Protein AF-W5YPF0-F1 (afdb_monomer_lite)

Organism: NCBI:txid1420917

pLDDT: mean 70.73, std 22.1, range [25.55, 98.25]

Secondary structure (DSSP, 8-state):
---SHHHHGGG----EEEEE-TT--EEEEEBPPPTT-----HHHHHHH---HHHHHHHPBPHHHHHHHHHHH--EEEEES-HHHHHHHHHHHHHHTTS--SEEEEEGGGGS-HHHHHTHHHHHHHHHHHH-PPSS-HHHHHHHHHHHHHHHTS-----EEEEPTTS-EEEE----PPP-TTS-B---EESS------

Radius of gyration: 20.35 Å; chains: 1; bounding box: 48×32×66 Å

InterPro domains:
  IPR012337 Ribonuclease H-like superfamily [SSF53098] (10-145)
  IPR036397 Ribonuclease H superfamily [G3DSA:3.30.420.10] (9-150)

Foldseek 3Di:
DPDDVVVVLVQAAWQKKWWQWLVRDIDMFGAADFPVRDRYDPQQCVLQVQDNVNSNVRGDYLLVVQVVQQVRAAEEEEAAPQVSLVVNVVVSCVSNVHDRRYHYDYCVVLDDPVCVVCVLVQLVVLCVVVVDDPPGNRVSLSSVCVSLVVLPPPPQDFDWDADPVRDTDTDGDPDPRRCSPHHHIHIDTDGDDDPDD

Sequence (197 aa):
MTSSLQLDLIASYPIEVGICLPDGTLHSWLIQPHVLWQDWSESAEQVHGITRETLETEGTPVSEVAAHLNQLLSGQVFCDAWTFDSFWLHRLFRAANTRADFQLESISMLLDANQVRHWSASRQQVIKRLGLPVHRAANDALILTEPGKRSNCSLRTTNRFTDAAGRSEVSILEHSAPAWNSALGTIYLGDEDFESP

Structure (mmCIF, N/CA/C/O backbone):
data_AF-W5YPF0-F1
#
_entry.id   AF-W5YPF0-F1
#
loop_
_atom_site.group_PDB
_atom_site.id
_atom_site.type_symbol
_atom_site.label_atom_id
_atom_site.label_alt_id
_atom_site.label_comp_id
_atom_site.label_asym_id
_atom_site.label_entity_id
_atom_site.label_seq_id
_atom_site.pdbx_PDB_ins_code
_atom_site.Cartn_x
_atom_site.Cartn_y
_atom_site.Cartn_z
_atom_site.occupancy
_atom_site.B_iso_or_equiv
_atom_site.auth_seq_id
_atom_site.auth_comp_id
_atom_site.auth_asym_id
_atom_site.auth_atom_id
_atom_site.pdbx_PDB_model_num
ATOM 1 N N . MET A 1 1 ? 25.574 7.260 17.331 1.00 42.19 1 MET A N 1
ATOM 2 C CA . MET A 1 1 ? 24.323 8.028 17.168 1.00 42.19 1 MET A CA 1
ATOM 3 C C . MET A 1 1 ? 23.389 7.206 16.296 1.00 42.19 1 MET A C 1
ATOM 5 O O . MET A 1 1 ? 23.318 7.411 15.099 1.00 42.19 1 MET A O 1
ATOM 9 N N . THR A 1 2 ? 22.763 6.199 16.892 1.00 43.50 2 THR A N 1
ATOM 10 C CA . THR A 1 2 ? 21.877 5.224 16.237 1.00 43.50 2 THR A CA 1
ATOM 11 C C . THR A 1 2 ? 20.653 5.126 17.137 1.00 43.50 2 THR A C 1
ATOM 13 O O . THR A 1 2 ? 20.668 4.282 18.026 1.00 43.50 2 THR A O 1
ATOM 16 N N . SER A 1 3 ? 19.716 6.088 17.105 1.00 48.84 3 SER A N 1
ATOM 17 C CA . SER A 1 3 ? 18.724 6.133 18.201 1.00 48.84 3 SER A CA 1
ATOM 18 C C . SER A 1 3 ? 17.460 7.004 18.049 1.00 48.84 3 SER A C 1
ATOM 20 O O . SER A 1 3 ? 16.934 7.428 19.072 1.00 48.84 3 SER A O 1
ATOM 22 N N . SER A 1 4 ? 16.927 7.284 16.858 1.00 47.81 4 SER A N 1
ATOM 23 C CA . SER A 1 4 ? 15.561 7.861 16.782 1.00 47.81 4 SER A CA 1
ATOM 24 C C . SER A 1 4 ? 14.771 7.271 15.616 1.00 47.81 4 SER A C 1
ATOM 26 O O . SER A 1 4 ? 13.856 6.500 15.862 1.00 47.81 4 SER A O 1
ATOM 28 N N . LEU A 1 5 ? 15.263 7.426 14.386 1.00 44.69 5 LEU A N 1
ATOM 29 C CA . LEU A 1 5 ? 14.603 6.928 13.164 1.00 44.69 5 LEU A CA 1
ATOM 30 C C . LEU A 1 5 ? 14.242 5.426 13.189 1.00 44.69 5 LEU A C 1
ATOM 32 O O . LEU A 1 5 ? 13.231 4.994 12.655 1.00 44.69 5 LEU A O 1
ATOM 36 N N . GLN A 1 6 ? 15.063 4.596 13.837 1.00 42.53 6 GLN A N 1
ATOM 37 C CA . GLN A 1 6 ? 14.837 3.146 13.902 1.00 42.53 6 GLN A CA 1
ATOM 38 C C . GLN A 1 6 ? 13.847 2.730 15.007 1.00 42.53 6 GLN A C 1
ATOM 40 O O . GLN A 1 6 ? 13.329 1.615 14.967 1.00 42.53 6 GLN A O 1
ATOM 45 N N . LEU A 1 7 ? 13.610 3.596 16.002 1.00 43.22 7 LEU A N 1
ATOM 46 C CA . LEU A 1 7 ? 12.588 3.382 17.030 1.00 43.22 7 LEU A CA 1
ATOM 47 C C . LEU A 1 7 ? 11.200 3.780 16.512 1.00 43.22 7 LEU A C 1
ATOM 49 O O . LEU A 1 7 ? 10.237 3.072 16.801 1.00 43.22 7 LEU A O 1
ATOM 53 N N . ASP A 1 8 ? 11.120 4.841 15.706 1.00 50.75 8 ASP A N 1
ATOM 54 C CA . ASP A 1 8 ? 9.854 5.371 15.184 1.00 50.75 8 ASP A CA 1
ATOM 55 C C . ASP A 1 8 ? 9.183 4.394 14.197 1.00 50.75 8 ASP A C 1
ATOM 57 O O . ASP A 1 8 ? 7.976 4.171 14.265 1.00 50.75 8 ASP A O 1
ATOM 61 N N . LEU A 1 9 ? 9.967 3.651 13.399 1.00 51.03 9 LEU A N 1
ATOM 62 C CA . LEU A 1 9 ? 9.443 2.608 12.499 1.00 51.03 9 LEU A CA 1
ATOM 63 C C . LEU A 1 9 ? 8.661 1.495 13.233 1.00 51.03 9 LEU A C 1
ATOM 65 O O . LEU A 1 9 ? 7.766 0.857 12.677 1.00 51.03 9 LEU A O 1
ATOM 69 N N . ILE A 1 10 ? 9.004 1.219 14.496 1.00 52.06 10 ILE A N 1
ATOM 70 C CA . ILE A 1 10 ? 8.359 0.169 15.300 1.00 52.06 10 ILE A CA 1
ATOM 71 C C . ILE A 1 10 ? 7.041 0.686 15.907 1.00 52.06 10 ILE A C 1
ATOM 73 O O . ILE A 1 10 ? 6.129 -0.113 16.152 1.00 52.06 10 ILE A O 1
ATOM 77 N N . ALA A 1 11 ? 6.906 2.003 16.053 1.00 60.31 11 ALA A N 1
ATOM 78 C CA . ALA A 1 11 ? 5.809 2.701 16.710 1.00 60.31 11 ALA A CA 1
ATOM 79 C C . ALA A 1 11 ? 4.940 3.510 15.723 1.00 60.31 11 ALA A C 1
ATOM 81 O O . ALA A 1 11 ? 4.514 4.607 16.045 1.00 60.31 11 ALA A O 1
ATOM 82 N N . SER A 1 12 ? 4.663 2.992 14.520 1.00 74.25 12 SER A N 1
ATOM 83 C CA . SER A 1 12 ? 3.610 3.553 13.651 1.00 74.25 12 SER A CA 1
ATOM 84 C C . SER A 1 12 ? 2.821 2.470 12.904 1.00 74.25 12 SER A C 1
ATOM 86 O O . SER A 1 12 ? 3.015 1.281 13.150 1.00 74.25 12 SER A O 1
ATOM 88 N N . TYR A 1 13 ? 1.871 2.808 12.039 1.00 82.94 13 TYR A N 1
ATOM 89 C CA . TYR A 1 13 ? 0.996 1.862 11.350 1.00 82.94 13 TYR A CA 1
ATOM 90 C C . TYR A 1 13 ? 0.665 2.307 9.922 1.00 82.94 13 TYR A C 1
ATOM 92 O O . TYR A 1 13 ? 0.755 3.488 9.605 1.00 82.94 13 TYR A O 1
ATOM 100 N N . PRO A 1 14 ? 0.293 1.367 9.030 1.00 87.38 14 PRO A N 1
ATOM 101 C CA . PRO A 1 14 ? -0.046 1.729 7.662 1.00 87.38 14 PRO A CA 1
ATOM 102 C C . PRO A 1 14 ? -1.339 2.550 7.607 1.00 87.38 14 PRO A C 1
ATOM 104 O O . PRO A 1 14 ? -2.344 2.157 8.200 1.00 87.38 14 PRO A O 1
ATOM 107 N N . ILE A 1 15 ? -1.305 3.655 6.858 1.00 86.94 15 ILE A N 1
ATOM 108 C CA . ILE A 1 15 ? -2.417 4.614 6.731 1.00 86.94 15 ILE A CA 1
ATOM 109 C C . ILE A 1 15 ? -3.119 4.572 5.367 1.00 86.94 15 ILE A C 1
ATOM 111 O O . ILE A 1 15 ? -4.286 4.934 5.253 1.00 86.94 15 ILE A O 1
ATOM 115 N N . GLU A 1 16 ? -2.435 4.103 4.327 1.00 88.69 16 GLU A N 1
ATOM 116 C CA . GLU A 1 16 ? -2.976 3.921 2.980 1.00 88.69 16 GLU A CA 1
ATOM 117 C C . GLU A 1 16 ? -2.353 2.658 2.376 1.00 88.69 16 GLU A C 1
ATOM 119 O O . GLU A 1 16 ? -1.207 2.324 2.680 1.00 88.69 16 GLU A O 1
ATOM 124 N N . VAL A 1 17 ? -3.106 1.959 1.527 1.00 88.81 17 VAL A N 1
ATOM 125 C CA . VAL A 1 17 ? -2.577 0.959 0.600 1.00 88.81 17 VAL A CA 1
ATOM 126 C C . VAL A 1 17 ? -3.139 1.184 -0.787 1.00 88.81 17 VAL A C 1
ATOM 128 O O . VAL A 1 17 ? -4.349 1.273 -0.969 1.00 88.81 17 VAL A O 1
ATOM 131 N N . GLY A 1 18 ? -2.249 1.247 -1.768 1.00 87.44 18 GLY A N 1
ATOM 132 C CA . GLY A 1 18 ? -2.574 1.283 -3.186 1.00 87.44 18 GLY A CA 1
ATOM 133 C C . GLY A 1 18 ? -2.131 -0.007 -3.848 1.00 87.44 18 GLY A C 1
ATOM 134 O O . GLY A 1 18 ? -1.224 -0.653 -3.342 1.00 87.44 18 GLY A O 1
ATOM 135 N N . ILE A 1 19 ? -2.772 -0.382 -4.953 1.00 84.44 19 ILE A N 1
ATOM 136 C CA . ILE A 1 19 ? -2.308 -1.417 -5.883 1.00 84.44 19 ILE A CA 1
ATOM 137 C C . ILE A 1 19 ? -2.604 -0.993 -7.320 1.00 84.44 19 ILE A C 1
ATOM 139 O O . ILE A 1 19 ? -3.573 -0.283 -7.590 1.00 84.44 19 ILE A O 1
ATOM 143 N N . CYS A 1 20 ? -1.782 -1.467 -8.251 1.00 83.06 20 CYS A N 1
ATOM 144 C CA . CYS A 1 20 ? -1.983 -1.308 -9.688 1.00 83.06 20 CYS A CA 1
ATOM 145 C C . CYS A 1 20 ? -1.942 -2.683 -10.339 1.00 83.06 20 CYS A C 1
ATOM 147 O O . CYS A 1 20 ? -0.868 -3.273 -10.370 1.00 83.06 20 CYS A O 1
ATOM 149 N N . LEU A 1 21 ? -3.086 -3.172 -10.823 1.00 83.62 21 LEU A N 1
ATOM 150 C CA . LEU A 1 21 ? -3.236 -4.480 -11.461 1.00 83.62 21 LEU A CA 1
ATOM 151 C C . LEU A 1 21 ? -2.590 -4.516 -12.864 1.00 83.62 21 LEU A C 1
ATOM 153 O O . LEU A 1 21 ? -2.322 -3.464 -13.453 1.00 83.62 21 LEU A O 1
ATOM 157 N N . PRO A 1 22 ? -2.354 -5.708 -13.454 1.00 73.88 22 PRO A N 1
ATOM 158 C CA . PRO A 1 22 ? -1.709 -5.830 -14.769 1.00 73.88 22 PRO A CA 1
ATOM 159 C C . PRO A 1 22 ? -2.439 -5.126 -15.925 1.00 73.88 22 PRO A C 1
ATOM 161 O O . PRO A 1 22 ? -1.799 -4.694 -16.883 1.00 73.88 22 PRO A O 1
ATOM 164 N N . ASP A 1 23 ? -3.762 -4.988 -15.842 1.00 76.19 23 ASP A N 1
ATOM 165 C CA . ASP A 1 23 ? -4.584 -4.243 -16.806 1.00 76.19 23 ASP A CA 1
ATOM 166 C C . ASP A 1 23 ? -4.507 -2.714 -16.619 1.00 76.19 23 ASP A C 1
ATOM 168 O O . ASP A 1 23 ? -5.049 -1.954 -17.423 1.00 76.19 23 ASP A O 1
ATOM 172 N N . GLY A 1 24 ? -3.777 -2.253 -15.599 1.00 74.81 24 GLY A N 1
ATOM 173 C CA . GLY A 1 24 ? -3.631 -0.851 -15.230 1.00 74.81 24 GLY A CA 1
ATOM 174 C C . GLY A 1 24 ? -4.731 -0.337 -14.306 1.00 74.81 24 GLY A C 1
ATOM 175 O O . GLY A 1 24 ? -4.741 0.860 -14.013 1.00 74.81 24 GLY A O 1
ATOM 176 N N . THR A 1 25 ? -5.648 -1.193 -13.846 1.00 80.81 25 THR A N 1
ATOM 177 C CA . THR A 1 25 ? -6.649 -0.802 -12.857 1.00 80.81 25 THR A CA 1
ATOM 178 C C . THR A 1 25 ? -5.979 -0.481 -11.526 1.00 80.81 25 THR A C 1
ATOM 180 O O . THR A 1 25 ? -5.214 -1.276 -10.979 1.00 80.81 25 THR A O 1
ATOM 183 N N . LEU A 1 26 ? -6.286 0.705 -10.999 1.00 83.44 26 LEU A N 1
ATOM 184 C CA . LEU A 1 26 ? -5.806 1.175 -9.707 1.00 83.44 26 LEU A CA 1
ATOM 185 C C . LEU A 1 26 ? -6.868 0.956 -8.637 1.00 83.44 26 LEU A C 1
ATOM 187 O O . LEU A 1 26 ? -8.034 1.303 -8.832 1.00 83.44 26 LEU A O 1
ATOM 191 N N . HIS A 1 27 ? -6.435 0.459 -7.485 1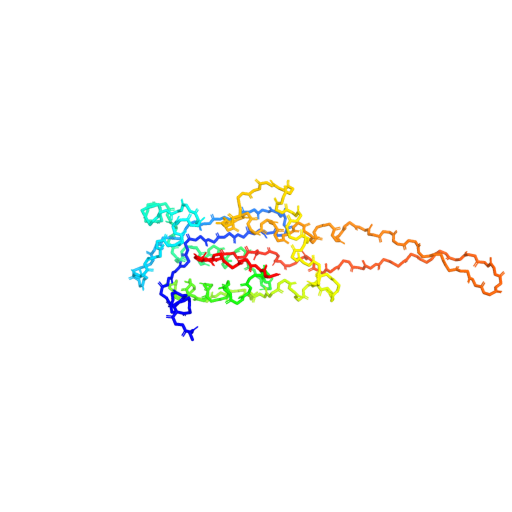.00 85.94 27 HIS A N 1
ATOM 192 C CA . HIS A 1 27 ? -7.217 0.482 -6.257 1.00 85.94 27 HIS A CA 1
ATOM 193 C C . HIS A 1 27 ? -6.415 1.191 -5.166 1.00 85.94 27 HIS A C 1
ATOM 195 O O . HIS A 1 27 ? -5.192 1.079 -5.131 1.00 85.94 27 HIS A O 1
ATOM 201 N N . SER A 1 28 ? -7.102 1.922 -4.291 1.00 87.94 28 SER A N 1
ATOM 202 C CA . SER A 1 28 ? -6.505 2.539 -3.107 1.00 87.94 28 SER A CA 1
ATOM 203 C C . SER A 1 28 ? -7.496 2.522 -1.961 1.00 87.94 28 SER A C 1
ATOM 205 O O . SER A 1 28 ? -8.687 2.755 -2.180 1.00 87.94 28 SER A O 1
ATOM 207 N N . TRP A 1 29 ? -6.995 2.298 -0.755 1.00 91.94 29 TRP A N 1
ATOM 208 C CA . TRP A 1 29 ? -7.771 2.352 0.473 1.00 91.94 29 TRP A CA 1
ATOM 209 C C . TRP A 1 29 ? -7.000 3.131 1.527 1.00 91.94 29 TRP A C 1
ATOM 211 O O . TRP A 1 29 ? -5.859 2.791 1.839 1.00 91.94 29 TRP A O 1
ATOM 221 N N . LEU A 1 30 ? -7.651 4.135 2.112 1.00 92.12 30 LEU A N 1
ATOM 222 C CA . LEU A 1 30 ? -7.253 4.638 3.421 1.00 92.12 30 LEU A CA 1
ATOM 223 C C . LEU A 1 30 ? -7.551 3.558 4.459 1.00 92.12 30 LEU A C 1
ATOM 225 O O . LEU A 1 30 ? -8.569 2.871 4.365 1.00 92.12 30 LEU A O 1
ATOM 229 N N . ILE A 1 31 ? -6.672 3.399 5.438 1.00 91.19 31 ILE A N 1
ATOM 230 C CA . ILE A 1 31 ? -6.772 2.340 6.438 1.00 91.19 31 ILE A CA 1
ATOM 231 C C . ILE A 1 31 ? -7.221 2.963 7.751 1.00 91.19 31 ILE A C 1
ATOM 233 O O . ILE A 1 31 ? -6.536 3.812 8.319 1.00 91.19 31 ILE A O 1
ATOM 237 N N . GLN A 1 32 ? -8.367 2.509 8.253 1.00 94.75 32 GLN A N 1
ATOM 238 C CA . GLN A 1 32 ? -8.847 2.931 9.561 1.00 94.75 32 GLN A CA 1
ATOM 239 C C . GLN A 1 32 ? -7.875 2.452 10.655 1.00 94.75 32 GLN A C 1
ATOM 241 O O . GLN A 1 32 ? -7.510 1.267 10.651 1.00 94.75 32 GLN A O 1
ATOM 246 N N . PRO A 1 33 ? -7.481 3.304 11.624 1.00 91.50 33 PRO A N 1
ATOM 247 C CA . PRO A 1 33 ? -6.581 2.891 12.689 1.00 91.50 33 PRO A CA 1
ATOM 248 C C . PRO A 1 33 ? -7.191 1.744 13.498 1.00 91.50 33 PRO A C 1
ATOM 250 O O . PRO A 1 33 ? -8.300 1.841 14.028 1.00 91.50 33 PRO A O 1
ATOM 253 N N . HIS A 1 34 ? -6.473 0.627 13.592 1.00 93.06 34 HIS A N 1
ATOM 254 C CA . HIS A 1 34 ? -6.919 -0.515 14.378 1.00 93.06 34 HIS A CA 1
ATOM 255 C C . HIS A 1 34 ? -6.791 -0.229 15.880 1.00 93.06 34 HIS A C 1
ATOM 257 O O . HIS A 1 34 ? -5.856 0.432 16.315 1.00 93.06 34 HIS A O 1
ATOM 263 N N . VAL A 1 35 ? -7.644 -0.834 16.714 1.00 90.06 35 VAL A N 1
ATOM 264 C CA . VAL A 1 35 ? -7.614 -0.667 18.187 1.00 90.06 35 VAL A CA 1
ATOM 265 C C . VAL A 1 35 ? -6.271 -1.046 18.840 1.00 90.06 35 VAL A C 1
ATOM 267 O O . VAL A 1 35 ? -5.953 -0.613 19.944 1.00 90.06 35 VAL A O 1
ATOM 270 N N . LEU A 1 36 ? -5.468 -1.866 18.157 1.00 86.75 36 LEU A N 1
ATOM 271 C CA . LEU A 1 36 ? -4.133 -2.275 18.611 1.00 86.75 36 LEU A CA 1
ATOM 272 C C . LEU A 1 36 ? -3.024 -1.291 18.209 1.00 86.75 36 LEU A C 1
ATOM 274 O O . LEU A 1 36 ? -1.871 -1.508 18.569 1.00 86.75 36 LEU A O 1
ATOM 278 N N . TRP A 1 37 ? -3.346 -0.255 17.440 1.00 88.81 37 TRP A N 1
ATOM 279 C CA . TRP A 1 37 ? -2.406 0.734 16.934 1.00 88.81 37 TRP A CA 1
ATOM 280 C C . TRP A 1 37 ? -2.620 2.051 17.679 1.00 88.81 37 TRP A C 1
ATOM 282 O O . TRP A 1 37 ? -3.625 2.730 17.487 1.00 88.81 37 TRP A O 1
ATOM 292 N N . GLN A 1 38 ? -1.701 2.381 18.586 1.00 81.12 38 GLN A N 1
ATOM 293 C CA . GLN A 1 38 ? -1.850 3.541 19.477 1.00 81.12 38 GLN A CA 1
ATOM 294 C C . GLN A 1 38 ? -0.911 4.695 19.120 1.00 81.12 38 GLN A C 1
ATOM 296 O O . GLN A 1 38 ? -1.203 5.844 19.450 1.00 81.12 38 GLN A O 1
ATOM 301 N N . ASP A 1 39 ? 0.162 4.396 18.399 1.00 81.19 39 ASP A N 1
ATOM 302 C CA . ASP A 1 39 ? 1.255 5.321 18.141 1.00 81.19 39 ASP A CA 1
ATOM 303 C C . ASP A 1 39 ? 1.036 6.025 16.790 1.00 81.19 39 ASP A C 1
ATOM 305 O O . ASP A 1 39 ? 1.336 5.474 15.735 1.00 81.19 39 ASP A O 1
ATOM 309 N N . TRP A 1 40 ? 0.400 7.203 16.815 1.00 83.75 40 TRP A N 1
ATOM 310 C CA . TRP A 1 40 ? 0.247 8.056 15.627 1.00 83.75 40 TRP A CA 1
ATOM 311 C C . TRP A 1 40 ? 1.535 8.832 15.361 1.00 83.75 40 TRP A C 1
ATOM 313 O O . TRP A 1 40 ? 2.136 9.361 16.296 1.00 83.75 40 TRP A O 1
ATOM 323 N N . SER A 1 41 ? 1.903 8.958 14.090 1.00 80.69 41 SER A N 1
ATOM 324 C CA . SER A 1 41 ? 3.050 9.748 13.654 1.00 80.69 41 SER A CA 1
ATOM 325 C C . SER A 1 41 ? 2.592 11.076 13.057 1.00 80.69 41 SER A C 1
ATOM 327 O O . SER A 1 41 ? 1.971 11.131 11.995 1.00 80.69 41 SER A O 1
ATOM 329 N N . GLU A 1 42 ? 2.946 12.178 13.720 1.00 79.19 42 GLU A N 1
ATOM 330 C CA . GLU A 1 42 ? 2.758 13.527 13.166 1.00 79.19 42 GLU A CA 1
ATOM 331 C C . GLU A 1 42 ? 3.622 13.762 11.913 1.00 79.19 42 GLU A C 1
ATOM 333 O O . GLU A 1 42 ? 3.304 14.629 11.100 1.00 79.19 42 GLU A O 1
ATOM 338 N N . SER A 1 43 ? 4.708 12.995 11.750 1.00 71.06 43 SER A N 1
ATOM 339 C CA . SER A 1 43 ? 5.583 13.054 10.576 1.00 71.06 43 SER A CA 1
ATOM 340 C C . SER A 1 43 ? 4.870 12.509 9.335 1.00 71.06 43 SER A C 1
ATOM 342 O O . SER A 1 43 ? 4.802 13.207 8.322 1.00 71.06 43 SER A O 1
ATOM 344 N N . ALA A 1 44 ? 4.225 11.337 9.437 1.00 69.88 44 ALA A N 1
ATOM 345 C CA . ALA A 1 44 ? 3.391 10.793 8.360 1.00 69.88 44 ALA A CA 1
ATOM 346 C C . ALA A 1 44 ? 2.303 11.764 7.939 1.00 69.88 44 ALA A C 1
ATOM 348 O O . ALA A 1 44 ? 2.063 11.957 6.749 1.00 69.88 44 ALA A O 1
ATOM 349 N N . GLU A 1 45 ? 1.616 12.357 8.914 1.00 78.25 45 GLU A N 1
ATOM 350 C CA . GLU A 1 45 ? 0.532 13.290 8.631 1.00 78.25 45 GLU A CA 1
ATOM 351 C C . GLU A 1 45 ? 1.018 14.447 7.750 1.00 78.25 45 GLU A C 1
ATOM 353 O O . GLU A 1 45 ? 0.346 14.819 6.789 1.00 78.25 45 GLU A O 1
ATOM 358 N N . GLN A 1 46 ? 2.210 14.978 8.033 1.00 77.00 46 GLN A N 1
ATOM 359 C CA . GLN A 1 46 ? 2.812 16.066 7.263 1.00 77.00 46 GLN A CA 1
ATOM 360 C C . GLN A 1 46 ? 3.242 15.627 5.859 1.00 77.00 46 GLN A C 1
ATOM 362 O O . GLN A 1 46 ? 2.997 16.359 4.900 1.00 77.00 46 GLN A O 1
ATOM 367 N N . VAL A 1 47 ? 3.860 14.450 5.736 1.00 71.56 47 VAL A N 1
ATOM 368 C CA . VAL A 1 47 ? 4.339 13.898 4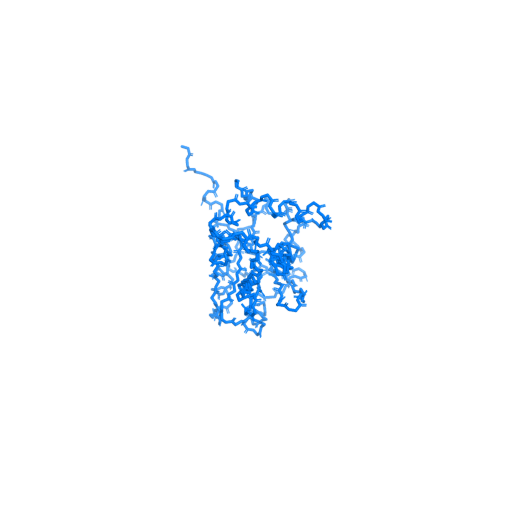.458 1.00 71.56 47 VAL A CA 1
ATOM 369 C C . VAL A 1 47 ? 3.172 13.550 3.533 1.00 71.56 47 VAL A C 1
ATOM 371 O O . VAL A 1 47 ? 3.144 13.946 2.367 1.00 71.56 47 VAL A O 1
ATOM 374 N N . HIS A 1 48 ? 2.180 12.832 4.055 1.00 71.75 48 HIS A N 1
ATOM 375 C CA . HIS A 1 48 ? 1.075 12.292 3.265 1.00 71.75 48 HIS A CA 1
ATOM 376 C C . HIS A 1 48 ? -0.118 13.249 3.157 1.00 71.75 48 HIS A C 1
ATOM 378 O O . HIS A 1 48 ? -0.956 13.093 2.265 1.00 71.75 48 HIS A O 1
ATOM 384 N N . GLY A 1 49 ? -0.223 14.232 4.057 1.00 83.12 49 GLY A N 1
ATOM 385 C CA . GLY A 1 49 ? -1.356 15.156 4.131 1.00 83.12 49 GLY A CA 1
ATOM 386 C C . GLY A 1 49 ? -2.669 14.479 4.533 1.00 83.12 49 GLY A C 1
ATOM 387 O O . GLY A 1 49 ? -3.742 14.976 4.189 1.00 83.12 49 GLY A O 1
ATOM 388 N N . ILE A 1 50 ? -2.594 13.326 5.207 1.00 83.88 50 ILE A N 1
ATOM 389 C CA . ILE A 1 50 ? -3.744 12.539 5.661 1.00 83.88 50 ILE A CA 1
ATOM 390 C C . ILE A 1 50 ? -3.769 12.590 7.184 1.00 83.88 50 ILE A C 1
ATOM 392 O O . ILE A 1 50 ? -2.886 12.044 7.843 1.00 83.88 50 ILE A O 1
ATOM 396 N N . THR A 1 51 ? -4.789 13.239 7.740 1.00 90.06 51 THR A N 1
ATOM 397 C CA . THR A 1 51 ? -4.934 13.352 9.192 1.00 90.06 51 THR A CA 1
ATOM 398 C C . THR A 1 51 ? -5.479 12.059 9.785 1.00 90.06 51 THR A C 1
ATOM 400 O O . THR A 1 51 ? -6.178 11.283 9.123 1.00 90.06 51 THR A O 1
ATOM 403 N N . ARG A 1 52 ? -5.228 11.851 11.079 1.00 89.75 52 ARG A N 1
ATOM 404 C CA . ARG A 1 52 ? -5.828 10.732 11.815 1.00 89.75 52 ARG A CA 1
ATOM 405 C C . ARG A 1 52 ? -7.358 10.757 11.763 1.00 89.75 52 ARG A C 1
ATOM 407 O O . ARG A 1 52 ? -7.977 9.711 11.609 1.00 89.75 52 ARG A O 1
ATOM 414 N N . GLU A 1 53 ? -7.959 11.942 11.851 1.00 94.19 53 GLU A N 1
ATOM 415 C CA . GLU A 1 53 ? -9.414 12.127 11.765 1.00 94.19 53 GLU A CA 1
ATOM 416 C C . GLU A 1 53 ? -9.968 11.666 10.408 1.00 94.19 53 GLU A C 1
ATOM 418 O O . GLU A 1 53 ? -11.005 10.998 10.359 1.00 94.19 53 GLU A O 1
ATOM 423 N N . THR A 1 54 ? -9.254 11.951 9.311 1.00 93.00 54 THR A N 1
ATOM 424 C CA . THR A 1 54 ? -9.602 11.431 7.983 1.00 93.00 54 THR A CA 1
ATOM 425 C C . THR A 1 54 ? -9.586 9.905 7.979 1.00 93.00 54 THR A C 1
ATOM 427 O O . THR A 1 54 ? -10.530 9.296 7.488 1.00 93.00 54 THR A O 1
ATOM 430 N N . LEU A 1 55 ? -8.573 9.261 8.567 1.00 91.50 55 LEU A N 1
ATOM 431 C CA . LEU A 1 55 ? -8.524 7.796 8.636 1.00 91.50 55 LEU A CA 1
ATOM 432 C C . LEU A 1 55 ? -9.630 7.203 9.517 1.00 91.50 55 LEU A C 1
ATOM 434 O O . LEU A 1 55 ? -10.161 6.141 9.208 1.00 91.50 55 LEU A O 1
ATOM 438 N N . GLU A 1 56 ? -9.990 7.862 10.614 1.00 94.38 56 GLU A N 1
ATOM 439 C CA . GLU A 1 56 ? -11.072 7.409 11.495 1.00 94.38 56 GLU A CA 1
ATOM 440 C C . GLU A 1 56 ? -12.454 7.535 10.834 1.00 94.38 56 GLU A C 1
ATOM 442 O O . GLU A 1 56 ? -13.331 6.711 11.099 1.00 94.38 56 GLU A O 1
ATOM 447 N N . THR A 1 57 ? -12.637 8.531 9.960 1.00 96.50 57 THR A N 1
ATOM 448 C CA . THR A 1 57 ? -13.923 8.838 9.309 1.00 96.50 57 THR A CA 1
ATOM 449 C C . THR A 1 57 ? -14.096 8.140 7.959 1.00 96.50 57 THR A C 1
ATOM 451 O O . THR A 1 57 ? -15.183 7.660 7.643 1.00 96.50 57 THR A O 1
ATOM 454 N N . GLU A 1 58 ? -13.038 8.104 7.150 1.00 95.50 58 GLU A N 1
ATOM 455 C CA . GLU A 1 58 ? -13.057 7.649 5.752 1.00 95.50 58 GLU A CA 1
ATOM 456 C C . GLU A 1 58 ? -12.262 6.354 5.539 1.00 95.50 58 GLU A C 1
ATOM 458 O O . GLU A 1 58 ? -12.331 5.745 4.469 1.00 95.50 58 GLU A O 1
ATOM 463 N N . GLY A 1 59 ? -11.485 5.930 6.539 1.00 95.31 59 GLY A N 1
ATOM 464 C CA . GLY A 1 59 ? -10.682 4.722 6.462 1.00 95.31 59 GLY A CA 1
ATOM 465 C C . GLY A 1 59 ? -11.535 3.462 6.377 1.00 95.31 59 GLY A C 1
ATOM 466 O O . GLY A 1 59 ? -12.583 3.325 7.003 1.00 95.31 59 GLY A O 1
ATOM 467 N N . THR A 1 60 ? -11.042 2.501 5.608 1.00 97.19 60 THR A N 1
ATOM 468 C CA . THR A 1 60 ? -11.609 1.160 5.517 1.00 97.19 60 THR A CA 1
ATOM 469 C C . THR A 1 60 ? -11.057 0.297 6.658 1.00 97.19 60 THR A C 1
ATOM 471 O O . THR A 1 60 ? -9.845 0.338 6.914 1.00 97.19 60 THR A O 1
ATOM 474 N N . PRO A 1 61 ? -11.889 -0.514 7.340 1.00 97.25 61 PRO A N 1
ATOM 475 C CA . PRO A 1 61 ? -11.418 -1.429 8.371 1.00 97.25 61 PRO A CA 1
ATOM 476 C C . PRO A 1 61 ? -10.335 -2.376 7.852 1.00 97.25 61 PRO A C 1
ATOM 478 O O . PRO A 1 61 ? -10.444 -2.945 6.766 1.00 97.25 61 PRO A O 1
ATOM 481 N N . VAL A 1 62 ? -9.308 -2.618 8.667 1.00 95.62 62 VAL A N 1
ATOM 482 C CA . VAL A 1 62 ? -8.148 -3.451 8.299 1.00 95.62 62 VAL A CA 1
ATOM 483 C C . VAL A 1 62 ? -8.543 -4.848 7.800 1.00 95.62 62 VAL A C 1
ATOM 485 O O . VAL A 1 62 ? -7.929 -5.372 6.872 1.00 95.62 62 VAL A O 1
ATOM 488 N N . SER A 1 63 ? -9.587 -5.446 8.377 1.00 97.25 63 SER A N 1
ATOM 489 C CA . SER A 1 63 ? -10.121 -6.739 7.937 1.00 97.25 63 SER A CA 1
ATOM 490 C C . SER A 1 63 ? -10.689 -6.703 6.517 1.00 97.25 63 SER A C 1
ATOM 492 O O . SER A 1 63 ? -10.514 -7.661 5.768 1.00 97.25 63 SER A O 1
ATOM 494 N N . GLU A 1 64 ? -11.353 -5.610 6.140 1.00 98.25 64 GLU A N 1
ATOM 495 C CA . GLU A 1 64 ? -11.922 -5.428 4.801 1.00 98.25 64 GLU A CA 1
ATOM 496 C C . GLU A 1 64 ? -10.820 -5.155 3.777 1.00 98.25 64 GLU A C 1
ATOM 498 O O . GLU A 1 64 ? -10.807 -5.773 2.714 1.00 98.25 64 GLU A O 1
ATOM 503 N N . VAL A 1 65 ? -9.831 -4.327 4.129 1.00 95.88 65 VAL A N 1
ATOM 504 C CA . VAL A 1 65 ? -8.648 -4.095 3.285 1.00 95.88 65 VAL A CA 1
ATOM 505 C C . VAL A 1 65 ? -7.907 -5.407 3.014 1.00 95.88 65 VAL A C 1
ATOM 507 O O . VAL A 1 65 ? -7.629 -5.729 1.861 1.00 95.88 65 VAL A O 1
ATOM 510 N N . ALA A 1 66 ? -7.636 -6.213 4.046 1.00 96.19 66 ALA A N 1
ATOM 511 C CA . ALA A 1 66 ? -6.979 -7.511 3.880 1.00 96.19 66 ALA A CA 1
ATOM 512 C C . ALA A 1 66 ? -7.788 -8.470 2.989 1.00 96.19 66 ALA A C 1
ATOM 514 O O . ALA A 1 66 ? -7.214 -9.164 2.148 1.00 96.19 66 ALA A O 1
ATOM 515 N N . ALA A 1 67 ? -9.117 -8.485 3.136 1.00 97.44 67 ALA A N 1
ATOM 516 C CA . ALA A 1 67 ? -9.999 -9.287 2.293 1.00 97.44 67 ALA A CA 1
ATOM 517 C C . ALA A 1 67 ? -9.958 -8.834 0.825 1.00 97.44 67 ALA A C 1
ATOM 519 O O . ALA A 1 67 ? -9.844 -9.675 -0.066 1.00 97.44 67 ALA A O 1
ATOM 520 N N . HIS A 1 68 ? -9.983 -7.523 0.564 1.00 95.06 68 HIS A N 1
ATOM 521 C CA . HIS A 1 68 ? -9.838 -6.982 -0.787 1.00 95.06 68 HIS A CA 1
ATOM 522 C C . HIS A 1 68 ? -8.490 -7.340 -1.413 1.00 95.06 68 HIS A C 1
ATOM 524 O O . HIS A 1 68 ? -8.454 -7.771 -2.565 1.00 95.06 68 HIS A O 1
ATOM 530 N N . LEU A 1 69 ? -7.394 -7.224 -0.657 1.00 92.88 69 LEU A N 1
ATOM 531 C CA . LEU A 1 69 ? -6.067 -7.603 -1.140 1.00 92.88 69 LEU A CA 1
ATOM 532 C C . LEU A 1 69 ? -6.012 -9.090 -1.515 1.00 92.88 69 LEU A C 1
ATOM 534 O O . LEU A 1 69 ? -5.585 -9.408 -2.619 1.00 92.88 69 LEU A O 1
ATOM 538 N N . ASN A 1 70 ? -6.508 -9.992 -0.664 1.00 95.12 70 ASN A N 1
ATOM 539 C CA . ASN A 1 70 ? -6.546 -11.427 -0.981 1.00 95.12 70 ASN A CA 1
ATOM 540 C C . ASN A 1 70 ? -7.502 -11.777 -2.132 1.00 95.12 70 ASN A C 1
ATOM 542 O O . ASN A 1 70 ? -7.308 -12.782 -2.808 1.00 95.12 70 ASN A O 1
ATOM 546 N N . GLN A 1 71 ? -8.542 -10.973 -2.364 1.00 94.19 71 GLN A N 1
ATOM 547 C CA . GLN A 1 71 ? -9.449 -11.169 -3.493 1.00 94.19 71 GLN A CA 1
ATOM 548 C C . GLN A 1 71 ? -8.813 -10.747 -4.825 1.00 94.19 71 GLN A C 1
ATOM 550 O O . GLN A 1 71 ? -9.071 -11.371 -5.855 1.00 94.19 71 GLN A O 1
ATOM 555 N N . LEU A 1 72 ? -8.041 -9.659 -4.820 1.00 88.81 72 LEU A N 1
ATOM 556 C CA . LEU A 1 72 ? -7.512 -9.025 -6.032 1.00 88.81 72 LEU A CA 1
ATOM 557 C C . LEU A 1 72 ? -6.117 -9.529 -6.410 1.00 88.81 72 LEU A C 1
ATOM 559 O O . LEU A 1 72 ? -5.757 -9.511 -7.586 1.00 88.81 72 LEU A O 1
ATOM 563 N N . LEU A 1 73 ? -5.329 -9.965 -5.429 1.00 88.00 73 LEU A N 1
ATOM 564 C CA . LEU A 1 73 ? -3.940 -10.366 -5.608 1.00 88.00 73 LEU A CA 1
ATOM 565 C C . LEU A 1 73 ? -3.778 -11.878 -5.468 1.00 88.00 73 LEU A C 1
ATOM 567 O O . LEU A 1 73 ? -4.435 -12.530 -4.664 1.00 88.00 73 LEU A O 1
ATOM 571 N N . SER A 1 74 ? -2.856 -12.440 -6.245 1.00 86.00 74 SER A N 1
ATOM 572 C CA . SER A 1 74 ? -2.477 -13.850 -6.159 1.00 86.00 74 SER A CA 1
ATOM 573 C C . SER A 1 74 ? -1.057 -14.049 -6.683 1.00 86.00 74 SER A C 1
ATOM 575 O O . SER A 1 74 ? -0.577 -13.270 -7.506 1.00 86.00 74 SER A O 1
ATOM 577 N N . GLY A 1 75 ? -0.381 -15.103 -6.223 1.00 87.38 75 GLY A N 1
ATOM 578 C CA . GLY A 1 75 ? 0.988 -15.396 -6.651 1.00 87.38 75 GLY A CA 1
ATOM 579 C C . GLY A 1 75 ? 1.988 -14.343 -6.167 1.00 87.38 75 GLY A C 1
ATOM 580 O O . GLY A 1 75 ? 1.903 -13.900 -5.023 1.00 87.38 75 GLY A O 1
ATOM 581 N N . GLN A 1 76 ? 2.952 -13.984 -7.017 1.00 86.25 76 GLN A N 1
ATOM 582 C CA . GLN A 1 76 ? 3.964 -12.972 -6.704 1.00 86.25 76 GLN A CA 1
ATOM 583 C C . GLN A 1 76 ? 3.462 -11.570 -7.033 1.00 86.25 76 GLN A C 1
ATOM 585 O O . GLN A 1 76 ? 2.949 -11.334 -8.120 1.00 86.25 76 GLN A O 1
ATOM 590 N N . VAL A 1 77 ? 3.659 -10.656 -6.095 1.00 84.81 77 VAL A N 1
ATOM 591 C CA . VAL A 1 77 ? 3.250 -9.257 -6.127 1.00 84.81 77 VAL A CA 1
ATOM 592 C C . VAL A 1 77 ? 4.494 -8.412 -5.878 1.00 84.81 77 VAL A C 1
ATOM 594 O O . VAL A 1 77 ? 5.260 -8.731 -4.977 1.00 84.81 77 VAL A O 1
ATOM 597 N N . PHE A 1 78 ? 4.730 -7.355 -6.653 1.00 83.25 78 PHE A N 1
ATOM 598 C CA . PHE A 1 78 ? 6.017 -6.645 -6.628 1.00 83.25 78 PHE A CA 1
ATOM 599 C C . PHE A 1 78 ? 5.914 -5.214 -6.097 1.00 83.25 78 PHE A C 1
ATOM 601 O O . PHE A 1 78 ? 4.998 -4.490 -6.477 1.00 83.25 78 PHE A O 1
ATOM 608 N N . CYS A 1 79 ? 6.898 -4.778 -5.307 1.00 81.75 79 CYS A N 1
ATOM 609 C CA . CYS A 1 79 ? 7.075 -3.386 -4.873 1.00 81.75 79 CYS A CA 1
ATOM 610 C C . CYS A 1 79 ? 8.541 -2.916 -5.001 1.00 81.75 79 CYS A C 1
ATOM 612 O O . CYS A 1 79 ? 9.456 -3.729 -5.165 1.00 81.75 79 CYS A O 1
ATOM 614 N N . ASP A 1 80 ? 8.795 -1.605 -4.958 1.00 77.81 80 ASP A N 1
ATOM 615 C CA . ASP A 1 80 ? 10.151 -1.033 -5.004 1.00 77.81 80 ASP A CA 1
ATOM 616 C C . ASP A 1 80 ? 10.774 -0.790 -3.621 1.00 77.81 80 ASP A C 1
ATOM 618 O O . ASP A 1 80 ? 12.002 -0.753 -3.526 1.00 77.81 80 ASP A O 1
ATOM 622 N N . ALA A 1 81 ? 9.973 -0.736 -2.552 1.00 80.88 81 ALA A N 1
ATOM 623 C CA . ALA A 1 81 ? 10.415 -0.524 -1.173 1.00 80.88 81 ALA A CA 1
ATOM 624 C C . ALA A 1 81 ? 10.223 -1.772 -0.280 1.00 80.88 81 ALA A C 1
ATOM 626 O O . ALA A 1 81 ? 9.798 -1.674 0.870 1.00 80.88 81 ALA A O 1
ATOM 627 N N . TRP A 1 82 ? 10.598 -2.958 -0.783 1.00 83.62 82 TRP A N 1
ATOM 628 C CA . TRP A 1 82 ? 10.315 -4.271 -0.167 1.00 83.62 82 TRP A CA 1
ATOM 629 C C . TRP A 1 82 ? 10.544 -4.369 1.347 1.00 83.62 82 TRP A C 1
ATOM 631 O O . TRP A 1 82 ? 9.700 -4.916 2.054 1.00 83.62 82 TRP A O 1
ATOM 641 N N . THR A 1 83 ? 11.650 -3.829 1.870 1.00 82.75 83 THR A N 1
ATOM 642 C CA . THR A 1 83 ? 11.944 -3.847 3.315 1.00 82.75 83 THR A CA 1
ATOM 643 C C . THR A 1 83 ? 10.840 -3.181 4.143 1.00 82.75 83 THR A C 1
ATOM 645 O O . THR A 1 83 ? 10.494 -3.680 5.211 1.00 82.75 83 THR A O 1
ATOM 648 N N . PHE A 1 84 ? 10.276 -2.079 3.649 1.00 79.31 84 PHE A N 1
ATOM 649 C CA . PHE A 1 84 ? 9.218 -1.330 4.320 1.00 79.31 84 PHE A CA 1
ATOM 650 C C . PHE A 1 84 ? 7.849 -1.940 4.024 1.00 79.31 84 PHE A C 1
ATOM 652 O O . PHE A 1 84 ? 7.119 -2.291 4.950 1.00 79.31 84 PHE A O 1
ATOM 659 N N . ASP A 1 85 ? 7.530 -2.163 2.750 1.00 83.81 85 ASP A N 1
ATOM 660 C CA . ASP A 1 85 ? 6.212 -2.664 2.353 1.00 83.81 85 ASP A CA 1
ATOM 661 C C . ASP A 1 85 ? 5.918 -4.037 2.967 1.00 83.81 85 ASP A C 1
ATOM 663 O O . ASP A 1 85 ? 4.809 -4.280 3.437 1.00 83.81 85 ASP A O 1
ATOM 667 N N . SER A 1 86 ? 6.916 -4.926 3.057 1.00 87.31 86 SER A N 1
ATOM 668 C CA . SER A 1 86 ? 6.749 -6.235 3.706 1.00 87.31 86 SER A CA 1
ATOM 669 C C . SER A 1 86 ? 6.469 -6.121 5.206 1.00 87.31 86 SER A C 1
ATOM 671 O O . SER A 1 86 ? 5.629 -6.853 5.739 1.00 87.31 86 SER A O 1
ATOM 673 N N . PHE A 1 87 ? 7.125 -5.183 5.894 1.00 86.31 87 PHE A N 1
ATOM 674 C CA . PHE A 1 87 ? 6.912 -4.924 7.314 1.00 86.31 87 PHE A CA 1
ATOM 675 C C . PHE A 1 87 ? 5.492 -4.422 7.584 1.00 86.31 87 PHE A C 1
ATOM 677 O O . PHE A 1 87 ? 4.795 -4.938 8.468 1.00 86.31 87 PHE A O 1
ATOM 684 N N . TRP A 1 88 ? 5.032 -3.456 6.797 1.00 87.88 88 TRP A N 1
ATOM 685 C CA . TRP A 1 88 ? 3.696 -2.905 6.957 1.00 87.88 88 TRP A CA 1
ATOM 686 C C . TRP A 1 88 ? 2.604 -3.874 6.520 1.00 87.88 88 TRP A C 1
ATOM 688 O O . TRP A 1 88 ? 1.572 -3.967 7.187 1.00 87.88 88 TRP A O 1
ATOM 698 N N . LEU A 1 89 ? 2.848 -4.653 5.465 1.00 90.94 89 LEU A N 1
ATOM 699 C CA . LEU A 1 89 ? 1.935 -5.697 5.014 1.00 90.94 89 LEU A CA 1
ATOM 700 C C . LEU A 1 89 ? 1.752 -6.740 6.114 1.00 90.94 89 LEU A C 1
ATOM 702 O O . LEU A 1 89 ? 0.629 -7.112 6.451 1.00 90.94 89 LEU A O 1
ATOM 706 N N . HIS A 1 90 ? 2.852 -7.154 6.745 1.00 91.44 90 HIS A N 1
ATOM 707 C CA . HIS A 1 90 ? 2.798 -8.042 7.896 1.00 91.44 90 HIS A CA 1
ATOM 708 C C . HIS A 1 90 ? 1.974 -7.438 9.044 1.00 91.44 90 HIS A C 1
ATOM 710 O O . HIS A 1 90 ? 1.129 -8.129 9.616 1.00 91.44 90 HIS A O 1
ATOM 716 N N . ARG A 1 91 ? 2.176 -6.154 9.372 1.00 89.81 91 ARG A N 1
ATOM 717 C CA . ARG A 1 91 ? 1.412 -5.457 10.423 1.00 89.81 91 ARG A CA 1
ATOM 718 C C . ARG A 1 91 ? -0.088 -5.406 10.104 1.00 89.81 91 ARG A C 1
ATOM 720 O O . ARG A 1 91 ? -0.892 -5.687 10.995 1.00 89.81 91 ARG A O 1
ATOM 727 N N . LEU A 1 92 ? -0.455 -5.115 8.855 1.00 92.44 92 LEU A N 1
ATOM 728 C CA . LEU A 1 92 ? -1.836 -5.084 8.362 1.00 92.44 92 LEU A CA 1
ATOM 729 C C . LEU A 1 92 ? -2.503 -6.457 8.504 1.00 92.44 92 LEU A C 1
ATOM 731 O O . LEU A 1 92 ? -3.519 -6.585 9.185 1.00 92.44 92 LEU A O 1
ATOM 735 N N . PHE A 1 93 ? -1.902 -7.503 7.935 1.00 95.06 93 PHE A N 1
ATOM 736 C CA . PHE A 1 93 ? -2.464 -8.857 7.974 1.00 95.06 93 PHE A CA 1
ATOM 737 C C . PHE A 1 93 ? -2.522 -9.434 9.393 1.00 95.06 93 PHE A C 1
ATOM 739 O O . PHE A 1 93 ? -3.482 -10.120 9.752 1.00 95.06 93 PHE A O 1
ATOM 746 N N . ARG A 1 94 ? -1.548 -9.089 10.246 1.00 94.88 94 ARG A N 1
ATOM 747 C CA . ARG A 1 94 ? -1.576 -9.440 11.670 1.00 94.88 94 ARG A CA 1
ATOM 748 C C . ARG A 1 94 ? -2.756 -8.790 12.395 1.00 94.88 94 ARG A C 1
ATOM 750 O O . ARG A 1 94 ? -3.408 -9.471 13.180 1.00 94.88 94 ARG A O 1
ATOM 757 N N . ALA A 1 95 ? -3.039 -7.510 12.144 1.00 93.62 95 ALA A N 1
ATOM 758 C CA . ALA A 1 95 ? -4.191 -6.821 12.731 1.00 93.62 95 ALA A CA 1
ATOM 759 C C . ALA A 1 95 ? -5.530 -7.342 12.177 1.00 93.62 95 ALA A C 1
ATOM 761 O O . ALA A 1 95 ? -6.480 -7.488 12.938 1.00 93.62 95 ALA A O 1
ATOM 762 N N . ALA A 1 96 ? -5.584 -7.718 10.894 1.00 95.94 96 ALA A N 1
ATOM 763 C CA . ALA A 1 96 ? -6.746 -8.368 10.279 1.00 95.94 96 ALA A CA 1
ATOM 764 C C . ALA A 1 96 ? -6.996 -9.804 10.780 1.00 95.94 96 ALA A C 1
ATOM 766 O O . ALA A 1 96 ? -8.036 -10.384 10.472 1.00 95.94 96 ALA A O 1
ATOM 767 N N . ASN A 1 97 ? -6.047 -10.397 11.515 1.00 96.88 97 ASN A N 1
ATOM 768 C CA . ASN A 1 97 ? -6.080 -11.795 11.944 1.00 96.88 97 ASN A CA 1
ATOM 769 C C . ASN A 1 97 ? -6.308 -12.779 10.774 1.00 96.88 97 ASN A C 1
ATOM 771 O O . ASN A 1 97 ? -7.042 -13.761 10.892 1.00 96.88 97 ASN A O 1
ATOM 775 N N . THR A 1 98 ? -5.669 -12.510 9.634 1.00 96.44 98 THR A N 1
ATOM 776 C CA . THR A 1 98 ? -5.696 -13.366 8.440 1.00 96.44 98 THR A CA 1
ATOM 777 C C . THR A 1 98 ? -4.303 -13.452 7.811 1.00 96.44 98 THR A C 1
ATOM 779 O O . THR A 1 98 ? -3.373 -12.764 8.232 1.00 96.44 98 THR A O 1
ATOM 782 N N . ARG A 1 99 ? -4.120 -14.337 6.831 1.00 96.62 99 ARG A N 1
ATOM 783 C CA . ARG A 1 99 ? -2.858 -14.486 6.091 1.00 96.62 99 ARG A CA 1
ATOM 784 C C . ARG A 1 99 ? -2.996 -13.884 4.703 1.00 96.62 99 ARG A C 1
ATOM 786 O O . ARG A 1 99 ? -4.079 -13.922 4.133 1.00 96.62 99 ARG A O 1
ATOM 793 N N . ALA A 1 100 ? -1.899 -13.351 4.178 1.00 93.44 100 ALA A N 1
ATOM 794 C CA . ALA A 1 100 ? -1.837 -12.959 2.779 1.00 93.44 100 ALA A CA 1
ATOM 795 C C . ALA A 1 100 ? -1.851 -14.215 1.897 1.00 93.44 100 ALA A C 1
ATOM 797 O O . ALA A 1 100 ? -1.088 -15.151 2.151 1.00 93.44 100 ALA A O 1
ATOM 798 N N . ASP A 1 101 ? -2.690 -14.212 0.863 1.00 93.75 101 ASP A N 1
ATOM 799 C CA . ASP A 1 101 ? -2.788 -15.299 -0.129 1.00 93.75 101 ASP A CA 1
ATOM 800 C C . ASP A 1 101 ? -1.848 -15.076 -1.338 1.00 93.75 101 ASP A C 1
ATOM 802 O O . ASP A 1 101 ? -1.924 -15.752 -2.366 1.00 93.75 101 ASP A O 1
ATOM 806 N N . PHE A 1 102 ? -0.926 -14.122 -1.198 1.00 88.25 102 PHE A N 1
ATOM 807 C CA . PHE A 1 102 ? 0.071 -13.712 -2.181 1.00 88.25 102 PHE A CA 1
ATOM 808 C C . PHE A 1 102 ? 1.436 -13.484 -1.514 1.00 88.25 102 PHE A C 1
ATOM 810 O O . PHE A 1 102 ? 1.552 -13.409 -0.289 1.00 88.25 102 PHE A O 1
ATOM 817 N N . GLN A 1 103 ? 2.483 -13.381 -2.328 1.00 88.75 103 GLN A N 1
ATOM 818 C CA . GLN A 1 103 ? 3.867 -13.184 -1.904 1.00 88.75 103 GLN A CA 1
ATOM 819 C C . GLN A 1 103 ? 4.364 -11.826 -2.386 1.00 88.75 103 GLN A C 1
ATOM 821 O O . GLN A 1 103 ? 4.396 -11.584 -3.587 1.00 88.75 103 GLN A O 1
ATOM 826 N N . LEU A 1 104 ? 4.750 -10.951 -1.457 1.00 87.19 104 LEU A N 1
ATOM 827 C CA . LEU A 1 104 ? 5.346 -9.662 -1.795 1.00 87.19 104 LEU A CA 1
ATOM 828 C C . LEU A 1 104 ? 6.849 -9.823 -2.067 1.00 87.19 104 LEU A C 1
ATOM 830 O O . LEU A 1 104 ? 7.585 -10.313 -1.211 1.00 87.19 104 LEU A O 1
ATOM 834 N N . GLU A 1 105 ? 7.297 -9.359 -3.227 1.00 87.06 105 GLU A N 1
ATOM 835 C CA . GLU A 1 105 ? 8.661 -9.472 -3.738 1.00 87.06 105 GLU A CA 1
ATOM 836 C C . GLU A 1 105 ? 9.203 -8.113 -4.196 1.00 87.06 105 GLU A C 1
ATOM 838 O O . GLU A 1 105 ? 8.459 -7.175 -4.488 1.00 87.06 105 GLU A O 1
ATOM 843 N N . SER A 1 106 ? 10.528 -7.984 -4.266 1.00 85.00 106 SER A N 1
ATOM 844 C CA . SER A 1 106 ? 11.156 -6.763 -4.779 1.00 85.00 106 SER A CA 1
ATOM 845 C C . SER A 1 106 ? 11.090 -6.720 -6.303 1.00 85.00 106 SER A C 1
ATOM 847 O O . SER A 1 106 ? 11.451 -7.690 -6.972 1.00 85.00 106 SER A O 1
ATOM 849 N N . ILE A 1 107 ? 10.761 -5.557 -6.876 1.00 81.94 107 ILE A N 1
ATOM 850 C CA . ILE A 1 107 ? 10.834 -5.343 -8.329 1.00 81.94 107 ILE A CA 1
ATOM 851 C C . ILE A 1 107 ? 12.227 -5.628 -8.896 1.00 81.94 107 ILE A C 1
ATOM 853 O O . ILE A 1 107 ? 12.347 -5.996 -10.059 1.00 81.94 107 ILE A O 1
ATOM 857 N N . SER A 1 108 ? 13.285 -5.523 -8.084 1.00 83.88 108 SER A N 1
ATOM 858 C CA . SER A 1 108 ? 14.650 -5.853 -8.506 1.00 83.88 108 SER A CA 1
ATOM 859 C C . SER A 1 108 ? 14.788 -7.279 -9.055 1.00 83.88 108 SER A C 1
ATOM 861 O O . SER A 1 108 ? 15.651 -7.512 -9.895 1.00 83.88 108 SER A O 1
ATOM 863 N N . MET A 1 109 ? 13.905 -8.210 -8.669 1.00 84.19 109 MET A N 1
ATOM 864 C CA . MET A 1 109 ? 13.863 -9.574 -9.212 1.00 84.19 109 MET A CA 1
ATOM 865 C C . MET A 1 109 ? 13.428 -9.638 -10.682 1.00 84.19 109 MET A C 1
ATOM 867 O O . MET A 1 109 ? 13.722 -10.619 -11.363 1.00 84.19 109 MET A O 1
ATOM 871 N N . LEU A 1 110 ? 12.737 -8.608 -11.175 1.00 80.12 110 LEU A N 1
ATOM 872 C CA . LEU A 1 110 ? 12.283 -8.490 -12.563 1.00 80.12 110 LEU A CA 1
ATOM 873 C C . LEU A 1 110 ? 13.277 -7.738 -13.458 1.00 80.12 110 LEU A C 1
ATOM 875 O O . LEU A 1 110 ? 13.060 -7.645 -14.667 1.00 80.12 110 LEU A O 1
ATOM 879 N N . LEU A 1 111 ? 14.334 -7.167 -12.875 1.00 80.50 111 LEU A N 1
ATOM 880 C CA . LEU A 1 111 ? 15.259 -6.265 -13.551 1.00 80.50 111 LEU A CA 1
ATOM 881 C C . LEU A 1 111 ? 16.618 -6.934 -13.765 1.00 80.50 111 LEU A C 1
ATOM 883 O O . LEU A 1 111 ? 17.162 -7.590 -12.878 1.00 80.50 111 LEU A O 1
ATOM 887 N N . ASP A 1 112 ? 17.218 -6.713 -14.933 1.00 81.50 112 ASP A N 1
ATOM 888 C CA . ASP A 1 112 ? 18.619 -7.058 -15.152 1.00 81.50 112 ASP A CA 1
ATOM 889 C C . ASP A 1 112 ? 19.570 -6.091 -14.413 1.00 81.50 112 ASP A C 1
ATOM 891 O O . ASP A 1 112 ? 19.187 -5.023 -13.926 1.00 81.50 112 ASP A O 1
ATOM 895 N N . ALA A 1 113 ? 20.860 -6.435 -14.353 1.00 80.94 113 ALA A N 1
ATOM 896 C CA . ALA A 1 113 ? 21.855 -5.633 -13.638 1.00 80.94 113 ALA A CA 1
ATOM 897 C C . ALA A 1 113 ? 21.993 -4.191 -14.166 1.00 80.94 113 ALA A C 1
ATOM 899 O O . ALA A 1 113 ? 22.411 -3.300 -13.427 1.00 80.94 113 ALA A O 1
ATOM 900 N N . ASN A 1 114 ? 21.701 -3.947 -15.445 1.00 80.56 114 ASN A N 1
ATOM 901 C CA . ASN A 1 114 ? 21.721 -2.611 -16.027 1.00 80.56 114 ASN A CA 1
ATOM 902 C C . ASN A 1 114 ? 20.468 -1.818 -15.632 1.00 80.56 114 ASN A C 1
ATOM 904 O O . ASN A 1 114 ? 20.574 -0.655 -15.248 1.00 80.56 114 ASN A O 1
ATOM 908 N N . GLN A 1 115 ? 19.304 -2.458 -15.666 1.00 80.69 115 GLN A N 1
ATOM 909 C CA . GLN A 1 115 ? 18.034 -1.874 -15.250 1.00 80.69 115 GLN A CA 1
ATOM 910 C C . GLN A 1 115 ? 18.031 -1.529 -13.759 1.00 80.69 115 GLN A C 1
ATOM 912 O O . GLN A 1 115 ? 17.615 -0.429 -13.410 1.00 80.69 115 GLN A O 1
ATOM 917 N N . VAL A 1 116 ? 18.581 -2.390 -12.896 1.00 80.19 116 VAL A N 1
ATOM 918 C CA . VAL A 1 116 ? 18.754 -2.093 -11.462 1.00 80.19 116 VAL A CA 1
ATOM 919 C C . VAL A 1 116 ? 19.587 -0.823 -11.260 1.00 80.19 116 VAL A C 1
ATOM 921 O O . VAL A 1 116 ? 19.190 0.059 -10.504 1.00 80.19 116 VAL A O 1
ATOM 924 N N . ARG A 1 117 ? 20.708 -0.674 -11.982 1.00 83.31 117 ARG A N 1
ATOM 925 C CA . ARG A 1 117 ? 21.577 0.517 -11.879 1.00 83.31 117 ARG A CA 1
ATOM 926 C C . ARG A 1 117 ? 20.892 1.819 -12.294 1.00 83.31 117 ARG A C 1
ATOM 928 O O . ARG A 1 117 ? 21.256 2.873 -11.788 1.00 83.31 117 ARG A O 1
ATOM 935 N N . HIS A 1 118 ? 19.939 1.756 -13.220 1.00 82.56 118 HIS A N 1
ATOM 936 C CA . HIS A 1 118 ? 19.241 2.932 -13.748 1.00 82.56 118 HIS A CA 1
ATOM 937 C C . HIS A 1 118 ? 17.813 3.069 -13.211 1.00 82.56 118 HIS A C 1
ATOM 939 O O . HIS A 1 118 ? 17.051 3.913 -13.696 1.00 82.56 118 HIS A O 1
ATOM 945 N N . TRP A 1 119 ? 17.436 2.243 -12.232 1.00 80.50 119 TRP A N 1
ATOM 946 C CA . TRP A 1 119 ? 16.078 2.175 -11.713 1.00 80.50 119 TRP A CA 1
ATOM 947 C C . TRP A 1 119 ? 15.635 3.510 -11.110 1.00 80.50 119 TRP A C 1
ATOM 949 O O . TRP A 1 119 ? 14.615 4.057 -11.529 1.00 80.50 119 TRP A O 1
ATOM 959 N N . SER A 1 120 ? 16.438 4.084 -10.211 1.00 79.75 120 SER A N 1
ATOM 960 C CA . SER A 1 120 ? 16.135 5.359 -9.545 1.00 79.75 120 SER A CA 1
ATOM 961 C C . SER A 1 120 ? 15.930 6.495 -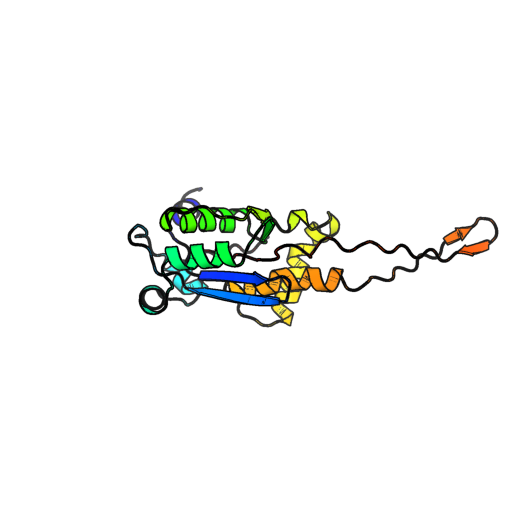10.552 1.00 79.75 120 SER A C 1
ATOM 963 O O . SER A 1 120 ? 14.910 7.186 -10.521 1.00 79.75 120 SER A O 1
ATOM 965 N N . ALA A 1 121 ? 16.834 6.625 -11.526 1.00 81.62 121 ALA A N 1
ATOM 966 C CA . ALA A 1 121 ? 16.723 7.612 -12.598 1.00 81.62 121 ALA A CA 1
ATOM 967 C C . ALA A 1 121 ? 15.464 7.401 -13.461 1.00 81.62 121 ALA A C 1
ATOM 969 O O . ALA A 1 121 ? 14.770 8.360 -13.806 1.00 81.62 121 ALA A O 1
ATOM 970 N N . SER A 1 122 ? 15.135 6.149 -13.789 1.00 78.88 122 SER A N 1
ATOM 971 C CA . SER A 1 122 ? 13.941 5.806 -14.573 1.00 78.88 122 SER A CA 1
ATOM 972 C C . SER A 1 122 ? 12.653 6.129 -13.809 1.00 78.88 122 SER A C 1
ATOM 974 O O . SER A 1 122 ? 11.730 6.719 -14.375 1.00 78.88 122 SER A O 1
ATOM 976 N N . ARG A 1 123 ? 12.613 5.817 -12.509 1.00 79.31 123 ARG A N 1
ATOM 977 C CA . ARG A 1 123 ? 11.508 6.144 -11.599 1.00 79.31 123 ARG A CA 1
ATOM 978 C C . ARG A 1 123 ? 11.297 7.657 -11.508 1.00 79.31 123 ARG A C 1
ATOM 980 O O . ARG A 1 123 ? 10.186 8.132 -11.733 1.00 79.31 123 ARG A O 1
ATOM 987 N N . GLN A 1 124 ? 12.363 8.433 -11.297 1.00 79.25 124 GLN A N 1
ATOM 988 C CA . GLN A 1 124 ? 12.300 9.902 -11.256 1.00 79.25 124 GLN A CA 1
ATOM 989 C C . GLN A 1 124 ? 11.780 10.514 -12.566 1.00 79.25 124 GLN A C 1
ATOM 991 O O . GLN A 1 124 ? 10.989 11.459 -12.547 1.00 79.25 124 GLN A O 1
ATOM 996 N N . GLN A 1 125 ? 12.172 9.968 -13.722 1.00 81.31 125 GLN A N 1
ATOM 997 C CA . GLN A 1 125 ? 11.644 10.415 -15.016 1.00 81.31 125 GLN A CA 1
ATOM 998 C C . GLN A 1 125 ? 10.141 10.152 -15.153 1.00 81.31 125 GLN A C 1
ATOM 1000 O O . GLN A 1 125 ? 9.422 10.979 -15.721 1.00 81.31 125 GLN A O 1
ATOM 1005 N N . VAL A 1 126 ? 9.655 9.014 -14.649 1.00 78.62 126 VAL A N 1
ATOM 1006 C CA . VAL A 1 126 ? 8.222 8.702 -14.631 1.00 78.62 126 VAL A CA 1
ATOM 1007 C C . VAL A 1 126 ? 7.471 9.659 -13.714 1.00 78.62 126 VAL A C 1
ATOM 1009 O O . VAL A 1 126 ? 6.487 10.236 -14.171 1.00 78.62 126 VAL A O 1
ATOM 1012 N N . ILE A 1 127 ? 7.969 9.897 -12.497 1.00 77.62 127 ILE A N 1
ATOM 1013 C CA . ILE A 1 127 ? 7.390 10.857 -11.542 1.00 77.62 127 ILE A CA 1
ATOM 1014 C C . ILE A 1 127 ? 7.242 12.233 -12.195 1.00 77.62 127 ILE A C 1
ATOM 1016 O O . ILE A 1 127 ? 6.139 12.773 -12.277 1.00 77.62 127 ILE A O 1
ATOM 1020 N N . LYS A 1 128 ? 8.330 12.766 -12.765 1.00 81.81 128 LYS A N 1
ATOM 1021 C CA . LYS A 1 128 ? 8.331 14.086 -13.413 1.00 81.81 128 LYS A CA 1
ATOM 1022 C C . LYS A 1 128 ? 7.356 14.173 -14.588 1.00 81.81 128 LYS A C 1
ATOM 1024 O O . LYS A 1 128 ? 6.769 15.224 -14.823 1.00 81.81 128 LYS A O 1
ATOM 1029 N N . ARG A 1 129 ? 7.210 13.089 -15.353 1.00 81.38 129 ARG A N 1
ATOM 1030 C CA . ARG A 1 129 ? 6.310 13.033 -16.512 1.00 81.38 129 ARG A CA 1
ATOM 1031 C C . ARG A 1 129 ? 4.844 12.976 -16.100 1.00 81.38 129 ARG A C 1
ATOM 1033 O O . ARG A 1 129 ? 4.030 13.636 -16.733 1.00 81.38 129 ARG A O 1
ATOM 1040 N N . LEU A 1 130 ? 4.514 12.128 -15.127 1.00 78.81 130 LEU A N 1
ATOM 1041 C CA . LEU A 1 130 ? 3.134 11.952 -14.683 1.00 78.81 130 LEU A CA 1
ATOM 1042 C C . LEU A 1 130 ? 2.657 13.159 -13.871 1.00 78.81 130 LEU A C 1
ATOM 1044 O O . LEU A 1 130 ? 1.465 13.445 -13.876 1.00 78.81 130 LEU A O 1
ATOM 1048 N N . GLY A 1 131 ? 3.574 13.869 -13.201 1.00 77.00 131 GLY A N 1
ATOM 1049 C CA . GLY A 1 131 ? 3.240 15.039 -12.386 1.00 77.00 131 GLY A CA 1
ATOM 1050 C C . GLY A 1 131 ? 2.297 14.706 -11.228 1.00 77.00 131 GLY A C 1
ATOM 1051 O O . GLY A 1 131 ? 1.607 15.591 -10.730 1.00 77.00 131 GLY A O 1
ATOM 1052 N N . LEU A 1 132 ? 2.230 13.429 -10.843 1.00 72.44 132 LEU A N 1
ATOM 1053 C CA . LEU A 1 132 ? 1.391 12.957 -9.752 1.00 72.44 132 LEU A CA 1
ATOM 1054 C C . LEU A 1 132 ? 2.074 13.251 -8.413 1.00 72.44 132 LEU A C 1
ATOM 1056 O O . LEU A 1 132 ? 3.303 13.149 -8.336 1.00 72.44 132 LEU A O 1
ATOM 1060 N N . PRO A 1 133 ? 1.303 13.572 -7.359 1.00 69.38 133 PRO A N 1
ATOM 1061 C CA . PRO A 1 133 ? 1.827 13.595 -6.002 1.00 69.38 133 PRO A CA 1
ATOM 1062 C C . PRO A 1 133 ? 2.455 12.239 -5.667 1.00 69.38 133 PRO A C 1
ATOM 1064 O O . PRO A 1 133 ? 1.788 11.206 -5.787 1.00 69.38 133 PRO A O 1
ATOM 1067 N N . VAL A 1 134 ? 3.728 12.261 -5.283 1.00 64.56 134 VAL A N 1
ATOM 1068 C CA . VAL A 1 134 ? 4.410 11.134 -4.634 1.00 64.56 134 VAL A CA 1
ATOM 1069 C C . VAL A 1 134 ? 3.917 11.012 -3.190 1.00 64.56 134 VAL A C 1
ATOM 1071 O O . VAL A 1 134 ? 3.358 11.977 -2.666 1.00 64.56 134 VAL A O 1
ATOM 1074 N N . HIS A 1 135 ? 4.090 9.842 -2.569 1.00 68.75 135 HIS A N 1
ATOM 1075 C CA . HIS A 1 135 ? 3.609 9.539 -1.207 1.00 68.75 135 HIS A CA 1
ATOM 1076 C C . HIS A 1 135 ? 2.091 9.357 -1.120 1.00 68.75 135 HIS A C 1
ATOM 1078 O O . HIS A 1 135 ? 1.472 9.550 -0.072 1.00 68.75 135 HIS A O 1
ATOM 1084 N N . ARG A 1 136 ? 1.487 8.961 -2.243 1.00 78.12 136 ARG A N 1
ATOM 1085 C CA . ARG A 1 136 ? 0.106 8.489 -2.330 1.00 78.12 136 ARG A CA 1
ATOM 1086 C C . ARG A 1 136 ? 0.150 7.096 -2.907 1.00 78.12 136 ARG A C 1
ATOM 1088 O O . ARG A 1 136 ? 0.579 6.917 -4.048 1.00 78.12 136 ARG A O 1
ATOM 1095 N N . ALA A 1 137 ? -0.333 6.122 -2.148 1.00 75.38 137 ALA A N 1
ATOM 1096 C CA . ALA A 1 137 ? 0.003 4.728 -2.397 1.00 75.38 137 ALA A CA 1
ATOM 1097 C C . ALA A 1 137 ? -0.407 4.252 -3.803 1.00 75.38 137 ALA A C 1
ATOM 1099 O O . ALA A 1 137 ? 0.336 3.529 -4.463 1.00 75.38 137 ALA A O 1
ATOM 1100 N N . ALA A 1 138 ? -1.552 4.715 -4.317 1.00 74.56 138 ALA A N 1
ATOM 1101 C CA . ALA A 1 138 ? -2.002 4.402 -5.677 1.00 74.56 138 ALA A CA 1
ATOM 1102 C C . ALA A 1 138 ? -1.119 5.033 -6.772 1.00 74.56 138 ALA A C 1
ATOM 1104 O O . ALA A 1 138 ? -0.900 4.436 -7.827 1.00 74.56 138 ALA A O 1
ATOM 1105 N N . ASN A 1 139 ? -0.611 6.246 -6.539 1.00 76.94 139 ASN A N 1
ATOM 1106 C CA . ASN A 1 139 ? 0.261 6.934 -7.489 1.00 76.94 139 ASN A CA 1
ATOM 1107 C C . ASN A 1 139 ? 1.626 6.260 -7.538 1.00 76.94 139 ASN A C 1
ATOM 1109 O O . ASN A 1 139 ? 2.131 5.993 -8.628 1.00 76.94 139 ASN A O 1
ATOM 1113 N N . ASP A 1 140 ? 2.187 5.936 -6.374 1.00 74.31 140 ASP A N 1
ATOM 1114 C CA . ASP A 1 140 ? 3.433 5.178 -6.266 1.00 74.31 140 ASP A CA 1
ATOM 1115 C C . ASP A 1 140 ? 3.275 3.806 -6.931 1.00 74.31 140 ASP A C 1
ATOM 1117 O O . ASP A 1 140 ? 4.140 3.368 -7.699 1.00 74.31 140 ASP A O 1
ATOM 1121 N N . ALA A 1 141 ? 2.093 3.201 -6.778 1.00 74.00 141 ALA A N 1
ATOM 1122 C CA . ALA A 1 141 ? 1.760 1.970 -7.458 1.00 74.00 141 ALA A CA 1
ATOM 1123 C C . ALA A 1 141 ? 1.768 2.074 -8.982 1.00 74.00 141 ALA A C 1
ATOM 1125 O O . ALA A 1 141 ? 2.355 1.226 -9.664 1.00 74.00 141 ALA A O 1
ATOM 1126 N N . LEU A 1 142 ? 1.162 3.131 -9.519 1.00 74.06 142 LEU A N 1
ATOM 1127 C CA . LEU A 1 142 ? 1.159 3.414 -10.947 1.00 74.06 142 LEU A CA 1
ATOM 1128 C C . LEU A 1 142 ? 2.573 3.694 -11.474 1.00 74.06 142 LEU A C 1
ATOM 1130 O O . LEU A 1 142 ? 2.960 3.135 -12.505 1.00 74.06 142 LEU A O 1
ATOM 1134 N N . ILE A 1 143 ? 3.343 4.528 -10.764 1.00 74.25 143 ILE A N 1
ATOM 1135 C CA . ILE A 1 143 ? 4.720 4.906 -11.112 1.00 74.25 143 ILE A CA 1
ATOM 1136 C C . ILE A 1 143 ? 5.586 3.658 -11.298 1.00 74.25 143 ILE A C 1
ATOM 1138 O O . ILE A 1 143 ? 6.365 3.611 -12.251 1.00 74.25 143 ILE A O 1
ATOM 1142 N N . LEU A 1 144 ? 5.409 2.630 -10.461 1.00 72.00 144 LEU A N 1
ATOM 1143 C CA . LEU A 1 144 ? 6.164 1.381 -10.560 1.00 72.00 144 LEU A CA 1
ATOM 1144 C C . LEU A 1 144 ? 5.926 0.628 -11.881 1.00 72.00 144 LEU A C 1
ATOM 1146 O O . LEU A 1 144 ? 6.847 0.032 -12.440 1.00 72.00 144 LEU A O 1
ATOM 1150 N N . THR A 1 145 ? 4.701 0.667 -12.410 1.00 69.06 145 THR A N 1
ATOM 1151 C CA . THR A 1 145 ? 4.322 -0.104 -13.611 1.00 69.06 145 THR A CA 1
ATOM 1152 C C . THR A 1 145 ? 4.782 0.528 -14.931 1.00 69.06 145 THR A C 1
ATOM 1154 O O . THR A 1 145 ? 4.930 -0.154 -15.948 1.00 69.06 145 THR A O 1
ATOM 1157 N N . GLU A 1 146 ? 5.043 1.834 -14.945 1.00 66.88 146 GLU A N 1
ATOM 1158 C CA . GLU A 1 146 ? 5.315 2.596 -16.169 1.00 66.88 146 GLU A CA 1
ATOM 1159 C C . GLU A 1 146 ? 6.696 2.341 -16.819 1.00 66.88 146 GLU A C 1
ATOM 1161 O O . GLU A 1 146 ? 6.759 2.241 -18.052 1.00 66.88 146 GLU A O 1
ATOM 1166 N N . PRO A 1 147 ? 7.814 2.198 -16.072 1.00 59.28 147 PRO A N 1
ATOM 1167 C CA . PRO A 1 147 ? 9.105 1.814 -16.651 1.00 59.28 147 PRO A CA 1
ATOM 1168 C C . PRO A 1 147 ? 9.066 0.437 -17.339 1.00 59.28 147 PRO A C 1
ATOM 1170 O O . PRO A 1 147 ? 9.660 0.250 -18.406 1.00 59.28 147 PRO A O 1
ATOM 1173 N N . GLY A 1 148 ? 8.320 -0.515 -16.765 1.00 53.59 148 GLY A N 1
ATOM 1174 C CA . GLY A 1 148 ? 8.137 -1.867 -17.302 1.00 53.59 148 GLY A CA 1
ATOM 1175 C C . GLY A 1 148 ? 7.377 -1.889 -18.629 1.00 53.59 148 GLY A C 1
ATOM 1176 O O . GLY A 1 148 ? 7.853 -2.473 -19.604 1.00 53.59 148 GLY A O 1
ATOM 1177 N N . LYS A 1 149 ? 6.259 -1.150 -18.725 1.00 51.56 149 LYS A N 1
ATOM 1178 C CA . LYS A 1 149 ? 5.483 -1.000 -19.976 1.00 51.56 149 LYS A CA 1
ATOM 1179 C C . LYS A 1 149 ? 6.326 -0.467 -21.141 1.00 51.56 149 LYS A C 1
ATOM 1181 O O . LYS A 1 149 ? 6.125 -0.873 -22.282 1.00 51.56 149 LYS A O 1
ATOM 1186 N N . ARG A 1 150 ? 7.302 0.408 -20.870 1.00 48.16 150 ARG A N 1
ATOM 1187 C CA . ARG A 1 150 ? 8.229 0.938 -21.891 1.00 48.16 150 ARG A CA 1
ATOM 1188 C C . ARG A 1 150 ? 9.332 -0.032 -22.279 1.00 48.16 150 ARG A C 1
ATOM 1190 O O . ARG A 1 150 ? 9.723 -0.047 -23.440 1.00 48.16 150 ARG A O 1
ATOM 1197 N N . SER A 1 151 ? 9.796 -0.848 -21.340 1.00 43.44 151 SER A N 1
ATOM 1198 C CA . SER A 1 151 ? 10.740 -1.937 -21.626 1.00 43.44 151 SER A CA 1
ATOM 1199 C C . SER A 1 151 ? 10.108 -3.002 -22.536 1.00 43.44 151 SER A C 1
ATOM 1201 O O . SER A 1 151 ? 10.813 -3.730 -23.225 1.00 43.44 151 SER A O 1
ATOM 1203 N N . ASN A 1 152 ? 8.770 -3.041 -22.569 1.00 35.19 152 ASN A N 1
ATOM 1204 C CA . ASN A 1 152 ? 7.955 -3.860 -23.462 1.00 35.19 152 ASN A CA 1
ATOM 1205 C C . ASN A 1 152 ? 7.650 -3.193 -24.823 1.00 35.19 152 ASN A C 1
ATOM 1207 O O . ASN A 1 152 ? 7.031 -3.801 -25.697 1.00 35.19 152 ASN A O 1
ATOM 1211 N N . CYS A 1 153 ? 8.100 -1.951 -25.047 1.00 27.72 153 CYS A N 1
ATOM 1212 C CA . CYS A 1 153 ? 8.229 -1.419 -26.397 1.00 27.72 153 CYS A CA 1
ATOM 1213 C C . CYS A 1 153 ? 9.391 -2.171 -27.041 1.00 27.72 153 CYS A C 1
ATOM 1215 O O . CYS A 1 153 ? 10.536 -1.937 -26.667 1.00 27.72 153 CYS A O 1
ATOM 1217 N N . SER A 1 154 ? 9.085 -3.105 -27.949 1.00 29.81 154 SER A N 1
ATOM 1218 C CA . SER A 1 154 ? 10.062 -3.839 -28.758 1.00 29.81 154 SER A CA 1
ATOM 1219 C C . SER A 1 154 ? 11.208 -2.913 -29.175 1.00 29.81 154 SER A C 1
ATOM 1221 O O . SER A 1 154 ? 11.093 -2.132 -30.123 1.00 29.81 154 SER A O 1
ATOM 1223 N N . LEU A 1 155 ? 12.334 -2.995 -28.465 1.00 27.66 155 LEU A N 1
ATOM 1224 C CA . LEU A 1 155 ? 13.594 -2.498 -28.979 1.00 27.66 155 LEU A CA 1
ATOM 1225 C C . LEU A 1 155 ? 13.938 -3.441 -30.128 1.00 27.66 155 LEU A C 1
ATOM 1227 O O . LEU A 1 155 ? 14.499 -4.517 -29.935 1.00 27.66 155 LEU A O 1
ATOM 1231 N N . ARG A 1 156 ? 13.536 -3.055 -31.343 1.00 25.55 156 ARG A N 1
ATOM 1232 C CA . ARG A 1 156 ? 14.047 -3.65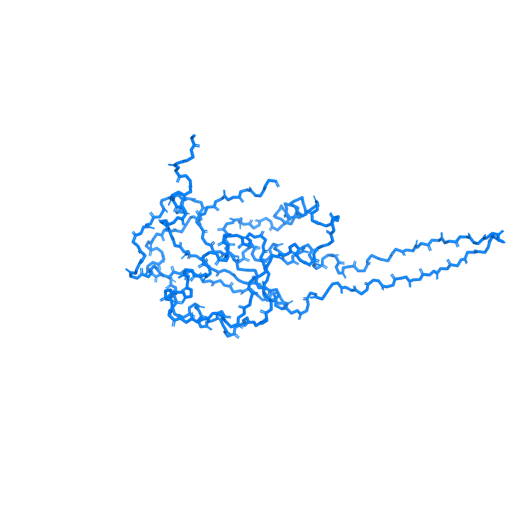0 -32.576 1.00 25.55 156 ARG A CA 1
ATOM 1233 C C . ARG A 1 156 ? 15.520 -3.289 -32.685 1.00 25.55 156 ARG A C 1
ATOM 1235 O O . ARG A 1 156 ? 15.888 -2.322 -33.347 1.00 25.55 156 ARG A O 1
ATOM 1242 N N . THR A 1 157 ? 16.374 -4.059 -32.032 1.00 29.62 157 THR A N 1
ATOM 1243 C CA . THR A 1 157 ? 17.814 -3.927 -32.217 1.00 29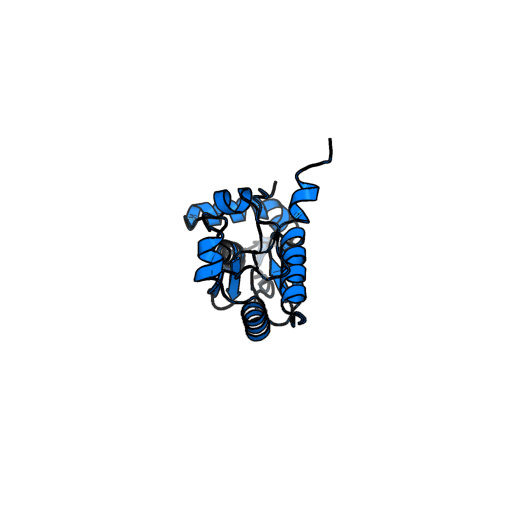.62 157 THR A CA 1
ATOM 1244 C C . THR A 1 157 ? 18.187 -4.692 -33.482 1.00 29.62 157 THR A C 1
ATOM 1246 O O . THR A 1 157 ? 18.329 -5.912 -33.472 1.00 29.62 157 THR A O 1
ATOM 1249 N N . THR A 1 158 ? 18.315 -3.994 -34.611 1.00 26.64 158 THR A N 1
ATOM 1250 C CA . THR A 1 158 ? 18.966 -4.559 -35.801 1.00 26.64 158 THR A CA 1
ATOM 1251 C C . THR A 1 158 ? 20.471 -4.582 -35.571 1.00 26.64 158 THR A C 1
ATOM 1253 O O . THR A 1 158 ? 21.136 -3.565 -35.770 1.00 26.64 158 THR A O 1
ATOM 1256 N N . ASN A 1 159 ? 21.022 -5.734 -35.190 1.00 30.25 159 ASN A N 1
ATOM 1257 C CA . ASN A 1 159 ? 22.460 -5.953 -35.298 1.00 30.25 159 ASN A CA 1
ATOM 1258 C C . ASN A 1 159 ? 22.793 -6.358 -36.736 1.00 30.25 159 ASN A C 1
ATOM 1260 O O . ASN A 1 159 ? 22.260 -7.334 -37.261 1.00 30.25 159 ASN A O 1
ATOM 1264 N N . ARG A 1 160 ? 23.674 -5.588 -37.381 1.00 29.45 160 ARG A N 1
ATOM 1265 C CA . ARG A 1 160 ? 24.262 -5.938 -38.676 1.00 29.45 160 ARG A CA 1
ATOM 1266 C C . ARG A 1 160 ? 25.564 -6.680 -38.399 1.00 29.45 160 ARG A C 1
ATOM 1268 O O . ARG A 1 160 ? 26.518 -6.065 -37.931 1.00 29.45 160 ARG A O 1
ATOM 1275 N N . PHE A 1 161 ? 25.599 -7.975 -38.689 1.00 34.03 161 PHE A N 1
ATOM 1276 C CA . PHE A 1 161 ? 26.844 -8.732 -38.721 1.00 34.03 161 PHE A CA 1
ATOM 1277 C C . PHE A 1 161 ? 27.256 -8.930 -40.180 1.00 34.03 161 PHE A C 1
ATOM 1279 O O . PHE A 1 161 ? 26.452 -9.338 -41.019 1.00 34.03 161 PHE A O 1
ATOM 1286 N N . THR A 1 162 ? 28.506 -8.593 -40.481 1.00 30.80 162 THR A N 1
ATOM 1287 C CA . THR A 1 162 ? 29.164 -8.923 -41.748 1.00 30.80 162 THR A CA 1
ATOM 1288 C C . THR A 1 162 ? 30.053 -10.134 -41.527 1.00 30.80 162 THR A C 1
ATOM 1290 O O . THR A 1 162 ? 30.929 -10.094 -40.661 1.00 30.80 162 THR A O 1
ATOM 1293 N N . ASP A 1 163 ? 29.828 -11.200 -42.296 1.00 40.84 163 ASP A N 1
ATOM 1294 C CA . ASP A 1 163 ? 30.726 -12.355 -42.301 1.00 40.84 163 ASP A CA 1
ATOM 1295 C C . ASP A 1 163 ? 32.081 -12.000 -42.950 1.00 40.84 163 ASP A C 1
ATOM 1297 O O . ASP A 1 163 ? 32.247 -10.960 -43.596 1.00 40.84 163 ASP A O 1
ATOM 1301 N N . ALA A 1 164 ? 33.073 -12.882 -42.802 1.00 39.84 164 ALA A N 1
ATOM 1302 C CA . ALA A 1 164 ? 34.406 -12.704 -43.390 1.00 39.84 164 ALA A CA 1
ATOM 1303 C C . ALA A 1 164 ? 34.411 -12.670 -44.939 1.00 39.84 164 ALA A C 1
ATOM 1305 O O . ALA A 1 164 ? 35.450 -12.407 -45.539 1.00 39.84 164 ALA A O 1
ATOM 1306 N N . ALA A 1 165 ? 33.265 -12.922 -45.586 1.00 46.56 165 ALA A N 1
ATOM 1307 C CA . ALA A 1 165 ? 33.058 -12.848 -47.030 1.00 46.56 165 ALA A CA 1
ATOM 1308 C C . ALA A 1 165 ? 32.271 -11.590 -47.466 1.00 46.56 165 ALA A C 1
ATOM 1310 O O . ALA A 1 165 ? 31.953 -11.449 -48.648 1.00 46.56 165 ALA A O 1
ATOM 1311 N N . GLY A 1 166 ? 31.967 -10.670 -46.542 1.00 37.47 166 GLY A N 1
ATOM 1312 C CA . GLY A 1 166 ? 31.300 -9.397 -46.824 1.00 37.47 166 GLY A CA 1
ATOM 1313 C C . GLY A 1 166 ? 29.784 -9.486 -47.018 1.00 37.47 166 GLY A C 1
ATOM 1314 O O . GLY A 1 166 ? 29.176 -8.520 -47.483 1.00 37.47 166 GLY A O 1
ATOM 1315 N N . ARG A 1 167 ? 29.139 -10.607 -46.671 1.00 38.19 167 ARG A N 1
ATOM 1316 C CA . ARG A 1 167 ? 27.675 -10.719 -46.715 1.00 38.19 167 ARG A CA 1
ATOM 1317 C C . ARG A 1 167 ? 27.066 -10.193 -45.421 1.00 38.19 167 ARG A C 1
ATOM 1319 O O . ARG A 1 167 ? 27.526 -10.510 -44.328 1.00 38.19 167 ARG A O 1
ATOM 1326 N N . SER A 1 168 ? 26.030 -9.369 -45.570 1.00 33.78 168 SER A N 1
ATOM 1327 C CA . SER A 1 168 ? 25.236 -8.861 -44.449 1.00 33.78 168 SER A CA 1
ATOM 1328 C C . SER A 1 168 ? 24.109 -9.848 -44.164 1.00 33.78 168 SER A C 1
ATOM 1330 O O . SER A 1 168 ? 23.271 -10.061 -45.039 1.00 33.78 168 SER A O 1
ATOM 1332 N N . GLU A 1 169 ? 24.057 -10.410 -42.961 1.00 34.19 169 GLU A N 1
ATOM 1333 C CA . GLU A 1 169 ? 22.906 -11.191 -42.499 1.00 34.19 169 GLU A CA 1
ATOM 1334 C C . GLU A 1 169 ? 22.166 -10.402 -41.411 1.00 34.19 169 GLU A C 1
ATOM 1336 O O . GLU A 1 169 ? 22.782 -9.784 -40.537 1.00 34.19 169 GLU A O 1
ATOM 1341 N N . VAL A 1 170 ? 20.835 -10.347 -41.516 1.00 34.38 170 VAL A N 1
ATOM 1342 C CA . VAL A 1 170 ? 19.966 -9.648 -40.562 1.00 34.38 170 VAL A CA 1
ATOM 1343 C C . VAL A 1 170 ? 19.324 -10.698 -39.670 1.00 34.38 170 VAL A C 1
ATOM 1345 O O . VAL A 1 170 ? 18.348 -11.333 -40.061 1.00 34.38 170 VAL A O 1
ATOM 1348 N N . SER A 1 171 ? 19.857 -10.861 -38.464 1.00 31.58 171 SER A N 1
ATOM 1349 C CA . SER A 1 171 ? 19.260 -11.732 -37.451 1.00 31.58 171 SER A CA 1
ATOM 1350 C C . SER A 1 171 ? 18.373 -10.899 -36.531 1.00 31.58 171 SER A C 1
ATOM 1352 O O . SER A 1 171 ? 18.851 -10.003 -35.833 1.00 31.58 171 SER A O 1
ATOM 1354 N N . ILE A 1 172 ? 17.070 -11.180 -36.539 1.00 32.88 172 ILE A N 1
ATOM 1355 C CA . ILE A 1 172 ? 16.110 -10.596 -35.599 1.00 32.88 172 ILE A CA 1
ATOM 1356 C C . ILE A 1 172 ? 16.141 -11.461 -34.338 1.00 32.88 172 ILE A C 1
ATOM 1358 O O . ILE A 1 172 ? 15.675 -12.596 -34.355 1.00 32.88 172 ILE A O 1
ATOM 1362 N N . LEU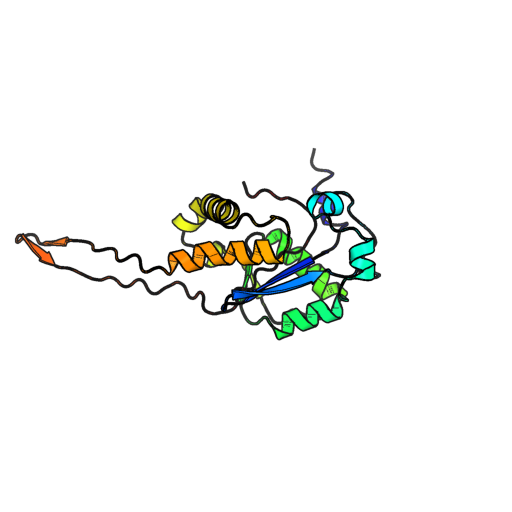 A 1 173 ? 16.717 -10.942 -33.252 1.00 31.83 173 LEU A N 1
ATOM 1363 C CA . LEU A 1 173 ? 16.623 -11.564 -31.932 1.00 31.83 173 LEU A CA 1
ATOM 1364 C C . LEU A 1 173 ? 15.453 -10.930 -31.179 1.00 31.83 173 LEU A C 1
ATOM 1366 O O . LEU A 1 173 ? 15.594 -9.865 -30.574 1.00 31.83 173 LEU A O 1
ATOM 1370 N N . GLU A 1 174 ? 14.294 -11.580 -31.232 1.00 33.00 174 GLU A N 1
ATOM 1371 C CA . GLU A 1 174 ? 13.184 -11.266 -30.335 1.00 33.00 174 GLU A CA 1
ATOM 1372 C C . GLU A 1 174 ? 13.577 -11.692 -28.919 1.00 33.00 174 GLU A C 1
ATOM 1374 O O . GLU A 1 174 ? 13.633 -12.877 -28.599 1.00 33.00 174 GLU A O 1
ATOM 1379 N N . HIS A 1 175 ? 13.892 -10.721 -28.064 1.00 35.25 175 HIS A N 1
ATOM 1380 C CA . HIS A 1 175 ? 13.981 -10.983 -26.635 1.00 35.25 175 HIS A CA 1
ATOM 1381 C C . HIS A 1 175 ? 12.547 -11.016 -26.118 1.00 35.25 175 HIS A C 1
ATOM 1383 O O . HIS A 1 175 ? 11.866 -9.991 -26.095 1.00 35.25 175 HIS A O 1
ATOM 1389 N N . SER A 1 176 ? 12.072 -12.213 -25.774 1.00 35.19 176 SER A N 1
ATOM 1390 C CA . SER A 1 176 ? 10.803 -12.400 -25.080 1.00 35.19 176 SER A CA 1
ATOM 1391 C C . SER A 1 176 ? 10.775 -11.494 -23.853 1.00 35.19 176 SER A C 1
ATOM 1393 O O . SER A 1 176 ? 11.709 -11.514 -23.048 1.00 35.19 176 SER A O 1
ATOM 1395 N N . ALA A 1 177 ? 9.720 -10.685 -23.753 1.00 38.81 177 ALA A N 1
ATOM 1396 C CA . ALA A 1 177 ? 9.479 -9.789 -22.635 1.00 38.81 177 ALA A CA 1
ATOM 1397 C C . ALA A 1 177 ? 9.693 -10.518 -21.296 1.00 38.81 177 ALA A C 1
ATOM 1399 O O . ALA A 1 177 ? 9.306 -11.689 -21.190 1.00 38.81 177 ALA A O 1
ATOM 1400 N N . PRO A 1 178 ? 10.240 -9.856 -20.257 1.00 39.88 178 PRO A N 1
ATOM 1401 C CA . PRO A 1 178 ? 10.100 -10.375 -18.904 1.00 39.88 178 PRO A CA 1
ATOM 1402 C C . PRO A 1 178 ? 8.614 -10.643 -18.660 1.00 39.88 178 PRO A C 1
ATOM 1404 O O . PRO A 1 178 ? 7.762 -9.926 -19.190 1.00 39.88 178 PRO A O 1
ATOM 1407 N N . ALA A 1 179 ? 8.290 -11.695 -17.918 1.00 41.91 179 ALA A N 1
ATOM 1408 C CA . ALA A 1 179 ? 6.916 -12.089 -17.642 1.00 41.91 179 ALA A CA 1
ATOM 1409 C C . ALA A 1 179 ? 6.216 -11.050 -16.739 1.00 41.91 179 ALA A C 1
ATOM 1411 O O . ALA A 1 179 ? 5.944 -11.305 -15.576 1.00 41.91 179 ALA A O 1
ATOM 1412 N N . TRP A 1 180 ? 5.879 -9.877 -17.281 1.00 46.06 180 TRP A N 1
ATOM 1413 C CA . TRP A 1 180 ? 5.078 -8.823 -16.645 1.00 46.06 180 TRP A CA 1
ATOM 1414 C C . TRP A 1 180 ? 3.590 -9.225 -16.505 1.00 46.06 180 TRP A C 1
ATOM 1416 O O . TRP A 1 180 ? 2.731 -8.369 -16.325 1.00 46.06 180 TRP A O 1
ATOM 1426 N N . ASN A 1 181 ? 3.269 -10.520 -16.634 1.00 39.28 181 ASN A N 1
ATOM 1427 C CA . ASN A 1 181 ? 1.913 -11.042 -16.830 1.00 39.28 181 ASN A CA 1
ATOM 1428 C C . ASN A 1 181 ? 1.261 -11.634 -15.574 1.00 39.28 181 ASN A C 1
ATOM 1430 O O . ASN A 1 181 ? 0.153 -12.156 -15.660 1.00 39.28 181 ASN A O 1
ATOM 1434 N N . SER A 1 182 ? 1.899 -11.558 -14.411 1.00 37.16 182 SER A N 1
ATOM 1435 C CA . SER A 1 182 ? 1.301 -12.061 -13.175 1.00 37.16 182 SER A CA 1
ATOM 1436 C C . SER A 1 182 ? 1.570 -11.093 -12.037 1.00 37.16 182 SER A C 1
ATOM 1438 O O . SER A 1 182 ? 2.696 -10.993 -11.563 1.00 37.16 182 SER A O 1
ATOM 1440 N N . ALA A 1 183 ? 0.503 -10.381 -11.665 1.00 40.03 183 ALA A N 1
ATOM 1441 C CA . ALA A 1 183 ? 0.371 -9.591 -10.450 1.00 40.03 183 ALA A CA 1
ATOM 1442 C C . ALA A 1 183 ? 1.464 -8.527 -10.250 1.00 40.03 183 ALA A C 1
ATOM 1444 O O . ALA A 1 183 ? 2.204 -8.483 -9.272 1.00 40.03 183 ALA A O 1
ATOM 1445 N N . LEU A 1 184 ? 1.479 -7.554 -11.161 1.00 42.56 184 LEU A N 1
ATOM 1446 C CA . LEU A 1 184 ? 1.823 -6.206 -10.732 1.00 42.56 184 LEU A CA 1
ATOM 1447 C C . LEU A 1 184 ? 0.721 -5.792 -9.761 1.00 42.56 184 LEU A C 1
ATOM 1449 O O . LEU A 1 184 ? -0.458 -5.871 -10.083 1.00 42.56 184 LEU A O 1
ATOM 1453 N N . GLY A 1 185 ? 1.118 -5.503 -8.540 1.00 37.09 185 GLY A N 1
ATOM 1454 C CA . GLY A 1 185 ? 0.271 -5.054 -7.459 1.00 37.09 185 GLY A CA 1
ATOM 1455 C C . GLY A 1 185 ? 1.212 -4.302 -6.554 1.00 37.09 185 GLY A C 1
ATOM 1456 O O . GLY A 1 185 ? 1.736 -4.842 -5.597 1.00 37.09 185 GLY A O 1
ATOM 1457 N N . THR A 1 186 ? 1.563 -3.086 -6.927 1.00 46.06 186 THR A N 1
ATOM 1458 C CA . THR A 1 186 ? 2.498 -2.330 -6.107 1.00 46.06 186 THR A CA 1
ATOM 1459 C C . THR A 1 186 ? 1.796 -1.920 -4.831 1.00 46.06 186 THR A C 1
ATOM 1461 O O . THR A 1 186 ? 0.917 -1.075 -4.885 1.00 46.06 186 THR A O 1
ATOM 1464 N N . ILE A 1 187 ? 2.164 -2.525 -3.712 1.00 46.09 187 ILE A N 1
ATOM 1465 C CA . ILE A 1 187 ? 1.681 -2.129 -2.396 1.00 46.09 187 ILE A CA 1
ATOM 1466 C C . ILE A 1 187 ? 2.655 -1.092 -1.861 1.00 46.09 187 ILE A C 1
ATOM 1468 O O . ILE A 1 187 ? 3.825 -1.411 -1.698 1.00 46.09 187 ILE A O 1
ATOM 1472 N N . TYR A 1 188 ? 2.165 0.116 -1.598 1.00 50.88 188 TYR A N 1
ATOM 1473 C CA . TYR A 1 188 ? 2.852 1.073 -0.737 1.00 50.88 188 TYR A CA 1
ATOM 1474 C C . TYR A 1 188 ? 2.067 1.160 0.560 1.00 50.88 188 TYR A C 1
ATOM 1476 O O . TYR A 1 188 ? 0.850 1.350 0.536 1.00 50.88 188 TYR A O 1
ATOM 1484 N N . LEU A 1 189 ? 2.754 0.968 1.673 1.00 52.69 189 LEU A N 1
ATOM 1485 C CA . LEU A 1 189 ? 2.180 1.045 3.004 1.00 52.69 189 LEU A CA 1
ATOM 1486 C C . LEU A 1 189 ? 3.125 1.894 3.861 1.00 52.69 189 LEU A C 1
ATOM 1488 O O . LEU A 1 189 ? 4.327 1.666 3.842 1.00 52.69 189 LEU A O 1
ATOM 1492 N N . GLY A 1 190 ? 2.593 2.818 4.655 1.00 49.75 190 GLY A N 1
ATOM 1493 C CA . GLY A 1 190 ? 3.341 3.452 5.748 1.00 49.75 190 GLY A CA 1
ATOM 1494 C C . GLY A 1 190 ? 3.973 4.822 5.473 1.00 49.75 190 GLY A C 1
ATOM 1495 O O . GLY A 1 190 ? 3.730 5.439 4.446 1.00 49.75 190 GLY A O 1
ATOM 1496 N N . ASP A 1 191 ? 4.743 5.246 6.481 1.00 49.22 191 ASP A N 1
ATOM 1497 C CA . ASP A 1 191 ? 4.711 6.549 7.177 1.00 49.22 191 ASP A CA 1
ATOM 1498 C C . ASP A 1 191 ? 5.896 7.488 6.882 1.00 49.22 191 ASP A C 1
ATOM 1500 O O . ASP A 1 191 ? 5.886 8.639 7.299 1.00 49.22 191 ASP A O 1
ATOM 1504 N N . GLU A 1 192 ? 6.943 7.021 6.195 1.00 50.09 192 GLU A N 1
ATOM 1505 C CA . GLU A 1 192 ? 8.169 7.813 6.039 1.00 50.09 192 GLU A CA 1
ATOM 1506 C C . GLU A 1 192 ? 8.738 7.849 4.618 1.00 50.09 192 GLU A C 1
ATOM 1508 O O . GLU A 1 192 ? 8.860 6.839 3.916 1.00 50.09 192 GLU A O 1
ATOM 1513 N N . ASP A 1 193 ? 9.196 9.053 4.271 1.00 44.44 193 ASP A N 1
ATOM 1514 C CA . ASP A 1 193 ? 10.027 9.391 3.125 1.00 44.44 193 ASP A CA 1
ATOM 1515 C C . ASP A 1 193 ? 11.412 8.756 3.241 1.00 44.44 193 ASP A C 1
ATOM 1517 O O . ASP A 1 193 ? 12.376 9.371 3.699 1.00 44.44 193 ASP A O 1
ATOM 1521 N N . PHE A 1 194 ? 11.558 7.534 2.742 1.00 42.69 194 PHE A N 1
ATOM 1522 C CA . PHE A 1 194 ? 12.867 7.093 2.285 1.00 42.69 194 PHE A CA 1
ATOM 1523 C C . PHE A 1 194 ? 13.017 7.444 0.808 1.00 42.69 194 PHE A C 1
ATOM 1525 O O . PHE A 1 194 ? 12.622 6.689 -0.085 1.00 42.69 194 PHE A O 1
ATOM 1532 N N . GLU A 1 195 ? 13.633 8.603 0.549 1.00 34.69 195 GLU A N 1
ATOM 1533 C CA . GLU A 1 195 ? 14.359 8.815 -0.700 1.00 34.69 195 GLU A CA 1
ATOM 1534 C C . GLU A 1 195 ? 15.258 7.590 -0.916 1.00 34.69 195 GLU A C 1
ATOM 1536 O O . GLU A 1 195 ? 16.193 7.326 -0.156 1.00 34.69 195 GLU A O 1
ATOM 1541 N N . SER A 1 196 ? 14.936 6.794 -1.937 1.00 29.45 196 SER A N 1
ATOM 1542 C CA . SER A 1 196 ? 15.880 5.807 -2.446 1.00 29.45 196 SER A CA 1
ATOM 1543 C C . SER A 1 196 ? 17.153 6.562 -2.855 1.00 29.45 196 SER A C 1
ATOM 1545 O O . SER A 1 196 ? 17.016 7.540 -3.597 1.00 29.45 196 SER A O 1
ATOM 1547 N N . PRO A 1 197 ? 18.349 6.161 -2.383 1.00 30.20 197 PRO A N 1
ATOM 1548 C CA . PRO A 1 197 ? 19.595 6.810 -2.782 1.00 30.20 197 PRO A CA 1
ATOM 1549 C C . PRO A 1 197 ? 19.840 6.747 -4.298 1.00 30.20 197 PRO A C 1
ATOM 1551 O O . PRO A 1 197 ? 19.322 5.822 -4.974 1.00 30.20 197 PRO A O 1
#